Protein AF-0000000082426676 (afdb_homodimer)

pLDDT: mean 90.07, std 13.84, range [46.03, 98.88]

Foldseek 3Di:
DWDFQLNLFDFDFDADAQAAFQVVVVVVCVVVVHFKHFHDDPQFGWWMDGVVLCVVVDVVVPHDRNPHTNNNRTDGRAAAEERGHTLVVVVVVCVVVVHFKHFYDDPRGTGGIHGVVSVVVVCVVVVVVVVVVVVVVVVVD/DWDFQLNLFDFDFDADAQAAFQVVVVVVCVVVVHFKHFHDDPQFGWWMDGVVLCVPVDVVVPHDRNPHTNNNRTDGRAAAEERGHTLVVVVVVCVVVVHFKHFYDDPRGTGGIHGVVSVVVVCVVVVVVVVVVVVVVVVVD

Secondary structure (DSSP, 8-state):
---BHHHH-B-----EETTSBHHHHHHHHHHHT-SEEEEEETTEEEEEEEHHHIIIIIGGGT--TTT-BGGGT-BSSPP-B-TTSBHHHHHHHHHHHT-SEEEEEETTEEEEEEEHHHHHHHHHHHHHHHHHHHHHHHTT-/---BHHHHPBP----EETTSBHHHHHHHHHHHT-SEEEEEETTEEEEEEEHHHIIIIIGGGT--TTT-BGGGT-BSSPP-B-TTSBHHHHHHHHHHHT-SEEEEEETTEEEEEEEHHHHHHHHHHHHHHHHHHHHHHHTT-

Organism: NCBI:txid62609

Solvent-accessible surface area (backbone atoms only — not comparable to full-atom values): 14886 Å² total; per-residue (Å²): 135,88,54,28,37,63,76,54,35,44,81,51,62,75,64,39,63,32,80,43,28,38,27,60,49,24,37,52,20,48,74,70,71,43,66,55,47,39,24,30,58,97,84,29,75,45,21,37,37,42,36,60,42,49,35,53,68,26,41,39,65,70,49,57,42,78,73,39,37,37,59,80,61,35,47,68,76,54,72,64,40,48,44,79,38,44,42,69,56,51,54,47,49,28,63,76,70,72,45,58,67,34,42,23,37,55,97,72,36,64,59,15,35,37,39,54,66,44,50,50,54,48,48,57,57,42,50,55,48,47,53,51,51,49,49,56,49,51,71,70,99,134,89,54,29,36,64,76,53,34,45,80,50,62,75,62,40,64,32,81,43,28,39,25,59,48,24,37,52,20,48,74,70,70,44,66,54,46,40,24,31,57,96,84,28,76,43,22,37,39,42,38,59,42,49,35,52,67,26,43,38,66,71,50,56,43,78,72,37,38,38,60,80,60,35,47,68,77,52,70,65,42,46,46,78,39,44,42,69,56,52,54,49,50,27,63,76,69,71,46,57,68,35,42,23,35,56,96,72,35,65,58,16,34,36,39,54,64,45,51,51,56,48,47,57,58,42,50,55,48,48,52,51,49,49,48,55,48,52,70,72,96

Structure (mmCIF, N/CA/C/O backbone):
data_AF-0000000082426676-model_v1
#
loop_
_entity.id
_entity.type
_entity.pdbx_description
1 polymer 'CBS domain-containing protein'
#
loop_
_atom_site.group_PDB
_atom_site.id
_atom_site.type_symbol
_atom_site.label_atom_id
_atom_site.label_alt_id
_atom_site.label_comp_id
_atom_site.label_asym_id
_atom_site.label_entity_id
_atom_site.label_seq_id
_atom_site.pdbx_PDB_ins_code
_atom_site.Cartn_x
_atom_site.Cartn_y
_atom_site.Cartn_z
_atom_site.occupancy
_atom_site.B_iso_or_equiv
_atom_site.auth_seq_id
_atom_site.auth_comp_id
_atom_site.auth_asym_id
_atom_site.auth_atom_id
_atom_site.pdbx_PDB_model_num
ATOM 1 N N . MET A 1 1 ? 9.789 23.25 13.203 1 55.78 1 MET A N 1
ATOM 2 C CA . MET A 1 1 ? 10.961 22.484 12.773 1 55.78 1 MET A CA 1
ATOM 3 C C . MET A 1 1 ? 10.617 21.578 11.609 1 55.78 1 MET A C 1
ATOM 5 O O . MET A 1 1 ? 9.531 20.984 11.578 1 55.78 1 MET A O 1
ATOM 9 N N . VAL A 1 2 ? 11.438 21.688 10.438 1 72.94 2 VAL A N 1
ATOM 10 C CA . VAL A 1 2 ? 11.227 20.891 9.234 1 72.94 2 VAL A CA 1
ATOM 11 C C . VAL A 1 2 ? 11.75 19.484 9.445 1 72.94 2 VAL A C 1
ATOM 13 O O . VAL A 1 2 ? 12.875 19.297 9.914 1 72.94 2 VAL A O 1
ATOM 16 N N . LEU A 1 3 ? 10.977 18.422 9.383 1 86.31 3 LEU A N 1
ATOM 17 C CA . LEU A 1 3 ? 11.43 17.047 9.414 1 86.31 3 LEU A CA 1
ATOM 18 C C . LEU A 1 3 ? 11.992 16.625 8.055 1 86.31 3 LEU A C 1
ATOM 20 O O . LEU A 1 3 ? 11.57 17.141 7.02 1 86.31 3 LEU A O 1
ATOM 24 N N . TYR A 1 4 ? 13.086 15.805 8.18 1 94.31 4 TYR A N 1
ATOM 25 C CA . TYR A 1 4 ? 13.695 15.289 6.961 1 94.31 4 TYR A CA 1
ATOM 26 C C . TYR A 1 4 ? 13.453 13.789 6.824 1 94.31 4 TYR A C 1
ATOM 28 O O . TYR A 1 4 ? 12.945 13.148 7.746 1 94.31 4 TYR A O 1
ATOM 36 N N . ALA A 1 5 ? 13.781 13.234 5.598 1 96.31 5 ALA A N 1
ATOM 37 C CA . ALA A 1 5 ? 13.602 11.812 5.336 1 96.31 5 ALA A CA 1
ATOM 38 C C . ALA A 1 5 ? 14.266 10.969 6.414 1 96.31 5 ALA A C 1
ATOM 40 O O . ALA A 1 5 ? 13.68 10 6.906 1 96.31 5 ALA A O 1
ATOM 41 N N . LYS A 1 6 ? 15.43 11.391 6.887 1 96.62 6 LYS A N 1
ATOM 42 C CA . LYS A 1 6 ? 16.188 10.617 7.871 1 96.62 6 LYS A CA 1
ATOM 43 C C . LYS A 1 6 ? 15.461 10.57 9.211 1 96.62 6 LYS A C 1
ATOM 45 O O . LYS A 1 6 ? 15.688 9.664 10.016 1 96.62 6 LYS A O 1
ATOM 50 N N . ASP A 1 7 ? 14.625 11.562 9.438 1 93.94 7 ASP A N 1
ATOM 51 C CA . ASP A 1 7 ? 13.922 11.664 10.719 1 93.94 7 ASP A CA 1
ATOM 52 C C . ASP A 1 7 ? 12.719 10.727 10.75 1 93.94 7 ASP A C 1
ATOM 54 O O . ASP A 1 7 ? 12.219 10.391 11.828 1 93.94 7 ASP A O 1
ATOM 58 N N . ILE A 1 8 ? 12.219 10.266 9.562 1 92.62 8 ILE A N 1
ATOM 59 C CA . ILE A 1 8 ? 10.938 9.562 9.539 1 92.62 8 ILE A CA 1
ATOM 60 C C . ILE A 1 8 ? 11.117 8.172 8.922 1 92.62 8 ILE A C 1
ATOM 62 O O . ILE A 1 8 ? 10.242 7.316 9.047 1 92.62 8 ILE A O 1
ATOM 66 N N . MET A 1 9 ? 12.266 7.973 8.273 1 95.81 9 MET A N 1
ATOM 67 C CA . MET A 1 9 ? 12.484 6.699 7.594 1 95.81 9 MET A CA 1
ATOM 68 C C . MET A 1 9 ? 12.648 5.566 8.602 1 95.81 9 MET A C 1
ATOM 70 O O . MET A 1 9 ? 13 5.801 9.758 1 95.81 9 MET A O 1
ATOM 74 N N . LYS A 1 10 ? 12.328 4.371 8.172 1 95.94 10 LYS A N 1
ATOM 75 C CA . LYS A 1 10 ? 12.742 3.166 8.891 1 95.94 10 LYS A CA 1
ATOM 76 C C . LYS A 1 10 ? 14.055 2.621 8.344 1 95.94 10 LYS A C 1
ATOM 78 O O . LYS A 1 10 ? 14.25 2.57 7.125 1 95.94 10 LYS A O 1
ATOM 83 N N . ARG A 1 11 ? 14.883 2.365 9.266 1 95.5 11 ARG A N 1
ATOM 84 C CA . ARG A 1 11 ? 16.141 1.748 8.828 1 95.5 11 ARG A CA 1
ATOM 85 C C . ARG A 1 11 ? 15.883 0.375 8.219 1 95.5 11 ARG A C 1
ATOM 87 O O . ARG A 1 11 ? 15.336 -0.514 8.875 1 95.5 11 ARG A O 1
ATOM 94 N N . TYR A 1 12 ? 16.141 0.185 6.977 1 96.19 12 TYR A N 1
ATOM 95 C CA . TYR A 1 12 ? 16 -1.046 6.207 1 96.19 12 TYR A CA 1
ATOM 96 C C . TYR A 1 12 ? 16.984 -1.073 5.039 1 96.19 12 TYR A C 1
ATOM 98 O O . TYR A 1 12 ? 16.844 -0.306 4.086 1 96.19 12 TYR A O 1
ATOM 106 N N . THR A 1 13 ? 17.953 -1.95 5.109 1 96.94 13 THR A N 1
ATOM 107 C CA . THR A 1 13 ? 19.047 -1.885 4.129 1 96.94 13 THR A CA 1
ATOM 108 C C . THR A 1 13 ? 19.141 -3.191 3.348 1 96.94 13 THR A C 1
ATOM 110 O O . THR A 1 13 ? 20.078 -3.387 2.576 1 96.94 13 THR A O 1
ATOM 113 N N . ARG A 1 14 ? 18.188 -4.07 3.531 1 97.75 14 ARG A N 1
ATOM 114 C CA . ARG A 1 14 ? 18.25 -5.332 2.797 1 97.75 14 ARG A CA 1
ATOM 115 C C . ARG A 1 14 ? 18.078 -5.102 1.299 1 97.75 14 ARG A C 1
ATOM 117 O O . ARG A 1 14 ? 17.219 -4.32 0.879 1 97.75 14 ARG A O 1
ATOM 124 N N . GLN A 1 15 ? 18.875 -5.699 0.538 1 98.44 15 GLN A N 1
ATOM 125 C CA . GLN A 1 15 ? 18.828 -5.719 -0.92 1 98.44 15 GLN A CA 1
ATOM 126 C C . GLN A 1 15 ? 18.922 -7.148 -1.451 1 98.44 15 GLN A C 1
ATOM 128 O O . GLN A 1 15 ? 19.594 -7.992 -0.861 1 98.44 15 GLN A O 1
ATOM 133 N N . VAL A 1 16 ? 18.281 -7.418 -2.457 1 98.62 16 VAL A N 1
ATOM 134 C CA . VAL A 1 16 ? 18.281 -8.789 -2.961 1 98.62 16 VAL A CA 1
ATOM 135 C C . VAL A 1 16 ? 18.734 -8.805 -4.414 1 98.62 16 VAL A C 1
ATOM 137 O O . VAL A 1 16 ? 18.719 -7.773 -5.094 1 98.62 16 VAL A O 1
ATOM 140 N N . ASP A 1 17 ? 19.203 -10 -4.863 1 98.5 17 ASP A N 1
ATOM 141 C CA . ASP A 1 17 ? 19.625 -10.203 -6.246 1 98.5 17 ASP A CA 1
ATOM 142 C C . ASP A 1 17 ? 18.406 -10.359 -7.16 1 98.5 17 ASP A C 1
ATOM 144 O O . ASP A 1 17 ? 17.453 -11.055 -6.816 1 98.5 17 ASP A O 1
ATOM 148 N N . GLY A 1 18 ? 18.422 -9.703 -8.312 1 98.38 18 GLY A N 1
ATOM 149 C CA . GLY A 1 18 ? 17.312 -9.734 -9.25 1 98.38 18 GLY A CA 1
ATOM 150 C C . GLY A 1 18 ? 17.125 -11.086 -9.906 1 98.38 18 GLY A C 1
ATOM 151 O O . GLY A 1 18 ? 16.094 -11.336 -10.539 1 98.38 18 GLY A O 1
ATOM 152 N N . ASN A 1 19 ? 18.078 -12.008 -9.688 1 98.5 19 ASN A N 1
ATOM 153 C CA . ASN A 1 19 ? 18.031 -13.305 -10.352 1 98.5 19 ASN A CA 1
ATOM 154 C C . ASN A 1 19 ? 17.266 -14.328 -9.531 1 98.5 19 ASN A C 1
ATOM 156 O O . ASN A 1 19 ? 17.031 -15.453 -9.992 1 98.5 19 ASN A O 1
ATOM 160 N N . ILE A 1 20 ? 16.859 -13.977 -8.359 1 98.44 20 ILE A N 1
ATOM 161 C CA . ILE A 1 20 ? 16.031 -14.906 -7.609 1 98.44 20 ILE A CA 1
ATOM 162 C C . ILE A 1 20 ? 14.586 -14.844 -8.125 1 98.44 20 ILE A C 1
ATOM 164 O O . ILE A 1 20 ? 14.203 -13.875 -8.781 1 98.44 20 ILE A O 1
ATOM 168 N N . THR A 1 21 ? 13.797 -15.898 -7.844 1 98.81 21 THR A N 1
ATOM 169 C CA . THR A 1 21 ? 12.438 -15.984 -8.352 1 98.81 21 THR A CA 1
ATOM 170 C C . THR A 1 21 ? 11.492 -15.109 -7.535 1 98.81 21 THR A C 1
ATOM 172 O O . THR A 1 21 ? 11.805 -14.742 -6.398 1 98.81 21 THR A O 1
ATOM 175 N N . ALA A 1 22 ? 10.406 -14.766 -8.133 1 98.75 22 ALA A N 1
ATOM 176 C CA . ALA A 1 22 ? 9.359 -14.023 -7.434 1 98.75 22 ALA A CA 1
ATOM 177 C C . ALA A 1 22 ? 8.859 -14.797 -6.215 1 98.75 22 ALA A C 1
ATOM 179 O O . ALA A 1 22 ? 8.5 -14.195 -5.199 1 98.75 22 ALA A O 1
ATOM 180 N N . LEU A 1 23 ? 8.844 -16.125 -6.305 1 98.88 23 LEU A N 1
ATOM 181 C CA . LEU A 1 23 ? 8.477 -16.938 -5.156 1 98.88 23 LEU A CA 1
ATOM 182 C C . LEU A 1 23 ? 9.445 -16.719 -3.996 1 98.88 23 LEU A C 1
ATOM 184 O O . LEU A 1 23 ? 9.016 -16.469 -2.867 1 98.88 23 LEU A O 1
ATOM 188 N N . GLU A 1 24 ? 10.703 -16.781 -4.285 1 98.81 24 GLU A N 1
ATOM 189 C CA . GLU A 1 24 ? 11.711 -16.516 -3.264 1 98.81 24 GLU A CA 1
ATOM 190 C C . GLU A 1 24 ? 11.578 -15.109 -2.703 1 98.81 24 GLU A C 1
ATOM 192 O O . GLU A 1 24 ? 11.703 -14.898 -1.492 1 98.81 24 GLU A O 1
ATOM 197 N N . GLY A 1 25 ? 11.367 -14.164 -3.613 1 98.88 25 GLY A N 1
ATOM 198 C CA . GLY A 1 25 ? 11.156 -12.789 -3.188 1 98.88 25 GLY A CA 1
ATOM 199 C C . GLY A 1 25 ? 9.969 -12.625 -2.258 1 98.88 25 GLY A C 1
ATOM 200 O O . GLY A 1 25 ? 10.055 -11.922 -1.25 1 98.88 25 GLY A O 1
ATOM 201 N N . ALA A 1 26 ? 8.898 -13.258 -2.539 1 98.81 26 ALA A N 1
ATOM 202 C CA . ALA A 1 26 ? 7.695 -13.18 -1.713 1 98.81 26 ALA A CA 1
ATOM 203 C C . ALA A 1 26 ? 7.949 -13.742 -0.317 1 98.81 26 ALA A C 1
ATOM 205 O O . ALA A 1 26 ? 7.426 -13.227 0.672 1 98.81 26 ALA A O 1
ATOM 206 N N . LYS A 1 27 ? 8.742 -14.789 -0.243 1 98.88 27 LYS A N 1
ATOM 207 C CA . LYS A 1 27 ? 9.102 -15.359 1.054 1 98.88 27 LYS A CA 1
ATOM 208 C C . LYS A 1 27 ? 9.883 -14.352 1.899 1 98.88 27 LYS A C 1
ATOM 210 O O . LYS A 1 27 ? 9.672 -14.266 3.111 1 98.88 27 LYS A O 1
ATOM 215 N N . ILE A 1 28 ? 10.766 -13.625 1.25 1 98.75 28 ILE A N 1
ATOM 216 C CA . ILE A 1 28 ? 11.539 -12.602 1.938 1 98.75 28 ILE A CA 1
ATOM 217 C C . ILE A 1 28 ? 10.617 -11.492 2.434 1 98.75 28 ILE A C 1
ATOM 219 O O . ILE A 1 28 ? 10.711 -11.055 3.584 1 98.75 28 ILE A O 1
ATOM 223 N N . MET A 1 29 ? 9.664 -11.008 1.553 1 98.44 29 MET A N 1
ATOM 224 C CA . MET A 1 29 ? 8.703 -9.984 1.944 1 98.44 29 MET A CA 1
ATOM 225 C C . MET A 1 29 ? 7.898 -10.43 3.16 1 98.44 29 MET A C 1
ATOM 227 O O . MET A 1 29 ? 7.742 -9.672 4.117 1 98.44 29 MET A O 1
ATOM 231 N N . ALA A 1 30 ? 7.445 -11.633 3.125 1 98.44 30 ALA A N 1
ATOM 232 C CA . ALA A 1 30 ? 6.625 -12.18 4.207 1 98.44 30 ALA A CA 1
ATOM 233 C C . ALA A 1 30 ? 7.414 -12.266 5.508 1 98.44 30 ALA A C 1
ATOM 235 O O . ALA A 1 30 ? 6.914 -11.891 6.57 1 98.44 30 ALA A O 1
ATOM 236 N N . ALA A 1 31 ? 8.602 -12.75 5.418 1 98.19 31 ALA A N 1
ATOM 237 C CA . ALA A 1 31 ? 9.453 -12.906 6.598 1 98.19 31 ALA A CA 1
ATOM 238 C C . ALA A 1 31 ? 9.766 -11.547 7.227 1 98.19 31 ALA A C 1
ATOM 240 O O . ALA A 1 31 ? 9.758 -11.414 8.453 1 98.19 31 ALA A O 1
ATOM 241 N N . ASP A 1 32 ? 10.047 -10.531 6.379 1 97.12 32 ASP A N 1
ATOM 242 C CA . ASP A 1 32 ? 10.414 -9.203 6.844 1 97.12 32 ASP A CA 1
ATOM 243 C C . ASP A 1 32 ? 9.172 -8.375 7.164 1 97.12 32 ASP A C 1
ATOM 245 O O . ASP A 1 32 ? 9.273 -7.273 7.715 1 97.12 32 ASP A O 1
ATOM 249 N N . HIS A 1 33 ? 8 -8.859 6.734 1 96 33 HIS A N 1
ATOM 250 C CA . HIS A 1 33 ? 6.73 -8.148 6.879 1 96 33 HIS A CA 1
ATOM 251 C C . HIS A 1 33 ? 6.777 -6.793 6.188 1 96 33 HIS A C 1
ATOM 253 O O . HIS A 1 33 ? 6.379 -5.781 6.773 1 96 33 HIS A O 1
ATOM 259 N N . VAL A 1 34 ? 7.309 -6.809 4.98 1 95.62 34 VAL A N 1
ATOM 260 C CA . VAL A 1 34 ? 7.324 -5.621 4.133 1 95.62 34 VAL A CA 1
ATOM 261 C C . VAL A 1 34 ? 6.742 -5.961 2.76 1 95.62 34 VAL A C 1
ATOM 263 O O . VAL A 1 34 ? 6.805 -7.109 2.32 1 95.62 34 VAL A O 1
ATOM 266 N N . GLY A 1 35 ? 6.199 -4.953 2.078 1 96.38 35 GLY A N 1
ATOM 267 C CA . GLY A 1 35 ? 5.562 -5.16 0.787 1 96.38 35 GLY A CA 1
ATOM 268 C C . GLY A 1 35 ? 6.43 -4.727 -0.38 1 96.38 35 GLY A C 1
ATOM 269 O O . GLY A 1 35 ? 5.918 -4.266 -1.402 1 96.38 35 GLY A O 1
ATOM 270 N N . PHE A 1 36 ? 7.719 -4.754 -0.199 1 97.75 36 PHE A N 1
ATOM 271 C CA . PHE A 1 36 ? 8.625 -4.344 -1.268 1 97.75 36 PHE A CA 1
ATOM 272 C C . PHE A 1 36 ? 9.969 -5.055 -1.146 1 97.75 36 PHE A C 1
ATOM 274 O O . PHE A 1 36 ? 10.266 -5.645 -0.106 1 97.75 36 PHE A O 1
ATOM 281 N N . LEU A 1 37 ? 10.727 -5.051 -2.203 1 98.62 37 LEU A N 1
ATOM 282 C CA . LEU A 1 37 ? 12.117 -5.496 -2.252 1 98.62 37 LEU A CA 1
ATOM 283 C C . LEU A 1 37 ? 12.977 -4.496 -3.014 1 98.62 37 LEU A C 1
ATOM 285 O O . LEU A 1 37 ? 12.562 -3.971 -4.047 1 98.62 37 LEU A O 1
ATOM 289 N N . ILE A 1 38 ? 14.156 -4.215 -2.465 1 98.75 38 ILE A N 1
ATOM 290 C CA . ILE A 1 38 ? 15.156 -3.439 -3.191 1 98.75 38 ILE A CA 1
ATOM 291 C C . ILE A 1 38 ? 16.094 -4.383 -3.939 1 98.75 38 ILE A C 1
ATOM 293 O O . ILE A 1 38 ? 16.688 -5.285 -3.34 1 98.75 38 ILE A O 1
ATOM 297 N N . ILE A 1 39 ? 16.156 -4.203 -5.223 1 98.81 39 ILE A N 1
ATOM 298 C CA . ILE A 1 39 ? 16.984 -5.062 -6.066 1 98.81 39 ILE A CA 1
ATOM 299 C C . ILE A 1 39 ? 18.344 -4.422 -6.273 1 98.81 39 ILE A C 1
ATOM 301 O O . ILE A 1 39 ? 18.453 -3.238 -6.598 1 98.81 39 ILE A O 1
ATOM 305 N N . GLN A 1 40 ? 19.344 -5.219 -6.051 1 98.38 40 GLN A N 1
ATOM 306 C CA . GLN A 1 40 ? 20.703 -4.684 -6.164 1 98.38 40 GLN A CA 1
ATOM 307 C C . GLN A 1 40 ? 21.469 -5.352 -7.305 1 98.38 40 GLN A C 1
ATOM 309 O O . GLN A 1 40 ? 21.094 -6.438 -7.758 1 98.38 40 GLN A O 1
ATOM 314 N N . GLN A 1 41 ? 22.312 -4.68 -7.883 1 96.81 41 GLN A N 1
ATOM 315 C CA . GLN A 1 41 ? 23.359 -5.184 -8.773 1 96.81 41 GLN A CA 1
ATOM 316 C C . GLN A 1 41 ? 24.734 -4.676 -8.352 1 96.81 41 GLN A C 1
ATOM 318 O O . GLN A 1 41 ? 24.938 -3.465 -8.242 1 96.81 41 GLN A O 1
ATOM 323 N N . GLU A 1 42 ? 25.641 -5.578 -8.102 1 94.94 42 GLU A N 1
ATOM 324 C CA . GLU A 1 42 ? 27 -5.238 -7.691 1 94.94 42 GLU A CA 1
ATOM 325 C C . GLU A 1 42 ? 27 -4.336 -6.465 1 94.94 42 GLU A C 1
ATOM 327 O O . GLU A 1 42 ? 27.719 -3.332 -6.426 1 94.94 42 GLU A O 1
ATOM 332 N N . GLY A 1 43 ? 26.062 -4.512 -5.582 1 93.56 43 GLY A N 1
ATOM 333 C CA . GLY A 1 43 ? 26.031 -3.826 -4.301 1 93.56 43 GLY A CA 1
ATOM 334 C C . GLY A 1 43 ? 25.266 -2.514 -4.348 1 93.56 43 GLY A C 1
ATOM 335 O O . GLY A 1 43 ? 25.094 -1.852 -3.32 1 93.56 43 GLY A O 1
ATOM 336 N N . LYS A 1 44 ? 24.797 -2.182 -5.5 1 96 44 LYS A N 1
ATOM 337 C CA . LYS A 1 44 ? 24.078 -0.92 -5.656 1 96 44 LYS A CA 1
ATOM 338 C C . LYS A 1 44 ? 22.594 -1.163 -5.918 1 96 44 LYS A C 1
ATOM 340 O O . LYS A 1 44 ? 22.234 -2.062 -6.68 1 96 44 LYS A O 1
ATOM 345 N N . PRO A 1 45 ? 21.812 -0.36 -5.234 1 97.94 45 PRO A N 1
ATOM 346 C CA . PRO A 1 45 ? 20.391 -0.482 -5.539 1 97.94 45 PRO A CA 1
ATOM 347 C C . PRO A 1 45 ? 20.047 -0.036 -6.961 1 97.94 45 PRO A C 1
ATOM 349 O O . PRO A 1 45 ? 20.391 1.085 -7.355 1 97.94 45 PRO A O 1
ATOM 352 N N . ILE A 1 46 ? 19.328 -0.905 -7.703 1 97.56 46 ILE A N 1
ATOM 353 C CA . ILE A 1 46 ? 19.109 -0.562 -9.102 1 97.56 46 ILE A CA 1
ATOM 354 C C . ILE A 1 46 ? 17.609 -0.563 -9.406 1 97.56 46 ILE A C 1
ATOM 356 O O . ILE A 1 46 ? 17.188 -0.079 -10.453 1 97.56 46 ILE A O 1
ATOM 360 N N . GLY A 1 47 ? 16.797 -1.163 -8.57 1 98 47 GLY A N 1
ATOM 361 C CA . GLY A 1 47 ? 15.367 -1.257 -8.82 1 98 47 GLY A CA 1
ATOM 362 C C . GLY A 1 47 ? 14.578 -1.643 -7.586 1 98 47 GLY A C 1
ATOM 363 O O . GLY A 1 47 ? 15.133 -1.782 -6.5 1 98 47 GLY A O 1
ATOM 364 N N . MET A 1 48 ? 13.289 -1.752 -7.746 1 98.38 48 MET A N 1
ATOM 365 C CA . MET A 1 48 ? 12.383 -2.102 -6.656 1 98.38 48 MET A CA 1
ATOM 366 C C . MET A 1 48 ? 11.211 -2.934 -7.168 1 98.38 48 MET A C 1
ATOM 368 O O . MET A 1 48 ? 10.75 -2.738 -8.289 1 98.38 48 MET A O 1
ATOM 372 N N . VAL A 1 49 ? 10.805 -3.895 -6.441 1 98.5 49 VAL A N 1
ATOM 373 C CA . VAL A 1 49 ? 9.602 -4.691 -6.68 1 98.5 49 VAL A CA 1
ATOM 374 C C . VAL A 1 49 ? 8.625 -4.508 -5.523 1 98.5 49 VAL A C 1
ATOM 376 O O . VAL A 1 49 ? 9.023 -4.512 -4.355 1 98.5 49 VAL A O 1
ATOM 379 N N . THR A 1 50 ? 7.363 -4.281 -5.812 1 97.56 50 THR A N 1
ATOM 380 C CA . THR A 1 50 ? 6.348 -4.141 -4.777 1 97.56 50 THR A CA 1
ATOM 381 C C . THR A 1 50 ? 5.289 -5.23 -4.906 1 97.56 50 THR A C 1
ATOM 383 O O . THR A 1 50 ? 5.316 -6.023 -5.848 1 97.56 50 THR A O 1
ATOM 386 N N . GLU A 1 51 ? 4.387 -5.262 -3.93 1 97.31 51 GLU A N 1
ATOM 387 C CA . GLU A 1 51 ? 3.268 -6.195 -3.951 1 97.31 51 GLU A CA 1
ATOM 388 C C . GLU A 1 51 ? 2.432 -6.027 -5.215 1 97.31 51 GLU A C 1
ATOM 390 O O . GLU A 1 51 ? 1.949 -7.012 -5.785 1 97.31 51 GLU A O 1
ATOM 395 N N . TRP A 1 52 ? 2.383 -4.816 -5.656 1 97 52 TRP A N 1
ATOM 396 C CA . TRP A 1 52 ? 1.602 -4.543 -6.859 1 97 52 TRP A CA 1
ATOM 397 C C . TRP A 1 52 ? 2.213 -5.23 -8.07 1 97 52 TRP A C 1
ATOM 399 O O . TRP A 1 52 ? 1.493 -5.77 -8.914 1 97 52 TRP A O 1
ATOM 409 N N . ASP A 1 53 ? 3.471 -5.234 -8.156 1 98.12 53 ASP A N 1
ATOM 410 C CA . ASP A 1 53 ? 4.141 -5.922 -9.258 1 98.12 53 ASP A CA 1
ATOM 411 C C . ASP A 1 53 ? 3.777 -7.406 -9.281 1 98.12 53 ASP A C 1
ATOM 413 O O . ASP A 1 53 ? 3.553 -7.98 -10.344 1 98.12 53 ASP A O 1
ATOM 417 N N . TYR A 1 54 ? 3.709 -7.98 -8.055 1 98.69 54 TYR A N 1
ATOM 418 C CA . TYR A 1 54 ? 3.336 -9.383 -7.953 1 98.69 54 TYR A CA 1
ATOM 419 C C . TYR A 1 54 ? 1.93 -9.617 -8.492 1 98.69 54 TYR A C 1
ATOM 421 O O . TYR A 1 54 ? 1.7 -10.547 -9.266 1 98.69 54 TYR A O 1
ATOM 429 N N . VAL A 1 55 ? 1.051 -8.719 -8.141 1 98.5 55 VAL A N 1
ATOM 430 C CA . VAL A 1 55 ? -0.354 -8.898 -8.492 1 98.5 55 VAL A CA 1
ATOM 431 C C . VAL A 1 55 ? -0.561 -8.586 -9.977 1 98.5 55 VAL A C 1
ATOM 433 O O . VAL A 1 55 ? -1.144 -9.391 -10.711 1 98.5 55 VAL A O 1
ATOM 436 N N . SER A 1 56 ? -0.014 -7.465 -10.438 1 98.31 56 SER A N 1
ATOM 437 C CA . SER A 1 56 ? -0.339 -6.961 -11.766 1 98.31 56 SER A CA 1
ATOM 438 C C . SER A 1 56 ? 0.502 -7.648 -12.836 1 98.31 56 SER A C 1
ATOM 440 O O . SER A 1 56 ? 0.036 -7.859 -13.961 1 98.31 56 SER A O 1
ATOM 442 N N . LYS A 1 57 ? 1.716 -8.094 -12.5 1 98.5 57 LYS A N 1
ATOM 443 C CA . LYS A 1 57 ? 2.627 -8.555 -13.547 1 98.5 57 LYS A CA 1
ATOM 444 C C . LYS A 1 57 ? 2.787 -10.07 -13.508 1 98.5 57 LYS A C 1
ATOM 446 O O . LYS A 1 57 ? 3.287 -10.672 -14.461 1 98.5 57 LYS A O 1
ATOM 451 N N . ILE A 1 58 ? 2.367 -10.695 -12.43 1 98.69 58 ILE A N 1
ATOM 452 C CA . ILE A 1 58 ? 2.562 -12.133 -12.352 1 98.69 58 ILE A CA 1
ATOM 453 C C . ILE A 1 58 ? 1.208 -12.836 -12.258 1 98.69 58 ILE A C 1
ATOM 455 O O . ILE A 1 58 ? 0.76 -13.461 -13.219 1 98.69 58 ILE A O 1
ATOM 459 N N . ILE A 1 59 ? 0.509 -12.578 -11.156 1 98.62 59 ILE A N 1
ATOM 460 C CA . ILE A 1 59 ? -0.69 -13.359 -10.875 1 98.62 59 ILE A CA 1
ATOM 461 C C . ILE A 1 59 ? -1.76 -13.055 -11.93 1 98.62 59 ILE A C 1
ATOM 463 O O . ILE A 1 59 ? -2.342 -13.969 -12.508 1 98.62 59 ILE A O 1
ATOM 467 N N . ALA A 1 60 ? -1.983 -11.766 -12.219 1 98.62 60 ALA A N 1
ATOM 468 C CA . ALA A 1 60 ? -3.025 -11.375 -13.164 1 98.62 60 ALA A CA 1
ATOM 469 C C . ALA A 1 60 ? -2.729 -11.914 -14.562 1 98.62 60 ALA A C 1
ATOM 471 O O . ALA A 1 60 ? -3.637 -12.062 -15.383 1 98.62 60 ALA A O 1
ATOM 472 N N . LYS A 1 61 ? -1.47 -12.219 -14.812 1 98.31 61 LYS A N 1
ATOM 473 C CA . LYS A 1 61 ? -1.061 -12.688 -16.141 1 98.31 61 LYS A CA 1
ATOM 474 C C . LYS A 1 61 ? -0.959 -14.211 -16.156 1 98.31 61 LYS A C 1
ATOM 476 O O . LYS A 1 61 ? -0.597 -14.797 -17.188 1 98.31 61 LYS A O 1
ATOM 481 N N . GLY A 1 62 ? -1.239 -14.828 -15.078 1 97.81 62 GLY A N 1
ATOM 482 C CA . GLY A 1 62 ? -1.24 -16.281 -15 1 97.81 62 GLY A CA 1
ATOM 483 C C . GLY A 1 62 ? 0.153 -16.891 -15.031 1 97.81 62 GLY A C 1
ATOM 484 O O . GLY A 1 62 ? 0.334 -18.031 -15.453 1 97.81 62 GLY A O 1
ATOM 485 N N . LEU A 1 63 ? 1.119 -16.125 -14.625 1 98.25 63 LEU A N 1
ATOM 486 C CA . LEU A 1 63 ? 2.496 -16.594 -14.656 1 98.25 63 LEU A CA 1
ATOM 487 C C . LEU A 1 63 ? 2.85 -17.328 -13.367 1 98.25 63 LEU A C 1
ATOM 489 O O . LEU A 1 63 ? 2.227 -17.094 -12.328 1 98.25 63 LEU A O 1
ATOM 493 N N . ASP A 1 64 ? 3.826 -18.203 -13.477 1 98 64 ASP A N 1
ATOM 494 C CA . ASP A 1 64 ? 4.316 -18.953 -12.328 1 98 64 ASP A CA 1
ATOM 495 C C . ASP A 1 64 ? 5.379 -18.172 -11.562 1 98 64 ASP A C 1
ATOM 497 O O . ASP A 1 64 ? 6.5 -18 -12.047 1 98 64 ASP A O 1
ATOM 501 N N . PRO A 1 65 ? 5.098 -17.828 -10.289 1 98.25 65 PRO A N 1
ATOM 502 C CA . PRO A 1 65 ? 6.066 -17.047 -9.523 1 98.25 65 PRO A CA 1
ATOM 503 C C . PRO A 1 65 ? 7.379 -17.781 -9.289 1 98.25 65 PRO A C 1
ATOM 505 O O . PRO A 1 65 ? 8.398 -17.172 -8.984 1 98.25 65 PRO A O 1
ATOM 508 N N . GLY A 1 66 ? 7.316 -19.062 -9.297 1 98.25 66 GLY A N 1
ATOM 509 C CA . GLY A 1 66 ? 8.523 -19.859 -9.133 1 98.25 66 GLY A CA 1
ATOM 510 C C . GLY A 1 66 ? 9.445 -19.812 -10.328 1 98.25 66 GLY A C 1
ATOM 511 O O . GLY A 1 66 ? 10.586 -20.266 -10.266 1 98.25 66 GLY A O 1
ATOM 512 N N . LYS A 1 67 ? 8.945 -19.203 -11.438 1 98.38 67 LYS A N 1
ATOM 513 C CA . LYS A 1 67 ? 9.719 -19.172 -12.672 1 98.38 67 LYS A CA 1
ATOM 514 C C . LYS A 1 67 ? 10.039 -17.734 -13.078 1 98.38 67 LYS A C 1
ATOM 516 O O . LYS A 1 67 ? 10.898 -17.5 -13.922 1 98.38 67 LYS A O 1
ATOM 521 N N . VAL A 1 68 ? 9.359 -16.766 -12.609 1 98.56 68 VAL A N 1
ATOM 522 C CA . VAL A 1 68 ? 9.578 -15.359 -12.914 1 98.56 68 VAL A CA 1
ATOM 523 C C . VAL A 1 68 ? 10.703 -14.812 -12.039 1 98.56 68 VAL A C 1
ATOM 525 O O . VAL A 1 68 ? 10.703 -15.008 -10.828 1 98.56 68 VAL A O 1
ATOM 528 N N . LEU A 1 69 ? 11.633 -14.156 -12.68 1 98.81 69 LEU A N 1
ATOM 529 C CA . LEU A 1 69 ? 12.719 -13.539 -11.922 1 98.81 69 LEU A CA 1
ATOM 530 C C . LEU A 1 69 ? 12.352 -12.109 -11.523 1 98.81 69 LEU A C 1
ATOM 532 O O . LEU A 1 69 ? 11.648 -11.414 -12.258 1 98.81 69 LEU A O 1
ATOM 536 N N . LEU A 1 70 ? 12.867 -11.664 -10.359 1 98.81 70 LEU A N 1
ATOM 537 C CA . LEU A 1 70 ? 12.555 -10.336 -9.852 1 98.81 70 LEU A CA 1
ATOM 538 C C . LEU A 1 70 ? 13.008 -9.258 -10.828 1 98.81 70 LEU A C 1
ATOM 540 O O . LEU A 1 70 ? 12.336 -8.234 -11 1 98.81 70 LEU A O 1
ATOM 544 N N . LYS A 1 71 ? 14.133 -9.445 -11.477 1 98.38 71 LYS A N 1
ATOM 545 C CA . LYS A 1 71 ? 14.656 -8.453 -12.406 1 98.38 71 LYS A CA 1
ATOM 546 C C . LYS A 1 71 ? 13.695 -8.227 -13.57 1 98.38 71 LYS A C 1
ATOM 548 O O . LYS A 1 71 ? 13.734 -7.176 -14.219 1 98.38 71 LYS A O 1
ATOM 553 N N . ASP A 1 72 ? 12.812 -9.172 -13.867 1 98.12 72 ASP A N 1
ATOM 554 C CA . ASP A 1 72 ? 11.891 -9.086 -14.992 1 98.12 72 ASP A CA 1
ATOM 555 C C . ASP A 1 72 ? 10.672 -8.242 -14.641 1 98.12 72 ASP A C 1
ATOM 557 O O . ASP A 1 72 ? 9.914 -7.832 -15.523 1 98.12 72 ASP A O 1
ATOM 561 N N . ILE A 1 73 ? 10.469 -7.98 -13.352 1 98.31 73 ILE A N 1
ATOM 562 C CA . ILE A 1 73 ? 9.242 -7.285 -12.977 1 98.31 73 ILE A CA 1
ATOM 563 C C . ILE A 1 73 ? 9.586 -6.008 -12.211 1 98.31 73 ILE A C 1
ATOM 565 O O . ILE A 1 73 ? 8.703 -5.199 -11.906 1 98.31 73 ILE A O 1
ATOM 569 N N . MET A 1 74 ? 10.836 -5.805 -11.852 1 98 74 MET A N 1
ATOM 570 C CA . MET A 1 74 ? 11.211 -4.652 -11.031 1 98 74 MET A CA 1
ATOM 571 C C . MET A 1 74 ? 11.086 -3.359 -11.828 1 98 74 MET A C 1
ATOM 573 O O . MET A 1 74 ? 11.234 -3.357 -13.055 1 98 74 MET A O 1
ATOM 577 N N . SER A 1 75 ? 10.672 -2.312 -11.148 1 97.12 75 SER A N 1
ATOM 578 C CA . SER A 1 75 ? 10.836 -0.984 -11.727 1 97.12 75 SER A CA 1
ATOM 579 C C . SER A 1 75 ? 12.297 -0.54 -11.688 1 97.12 75 SER A C 1
ATOM 581 O O . SER A 1 75 ? 12.969 -0.699 -10.664 1 97.12 75 SER A O 1
ATOM 583 N N . SER A 1 76 ? 12.781 -0.017 -12.727 1 96.75 76 SER A N 1
ATOM 584 C CA . SER A 1 76 ? 14.148 0.458 -12.883 1 96.75 76 SER A CA 1
ATOM 585 C C . SER A 1 76 ? 14.227 1.607 -13.875 1 96.75 76 SER A C 1
ATOM 587 O O . SER A 1 76 ? 13.516 1.613 -14.883 1 96.75 76 SER A O 1
ATOM 589 N N . PRO A 1 77 ? 15.094 2.754 -13.617 1 96.5 77 PRO A 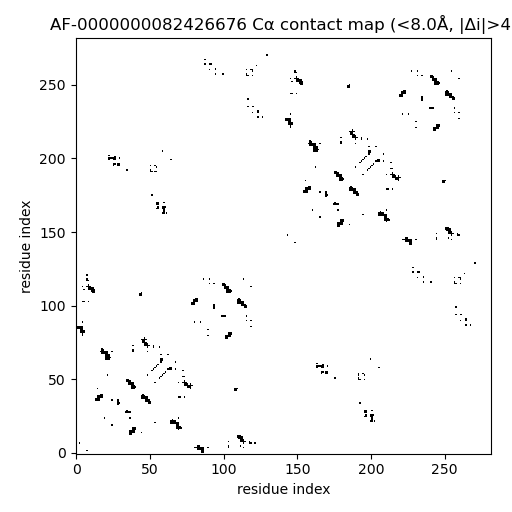N 1
ATOM 590 C CA . PRO A 1 77 ? 15.961 2.932 -12.453 1 96.5 77 PRO A CA 1
ATOM 591 C C . PRO A 1 77 ? 15.18 3.176 -11.164 1 96.5 77 PRO A C 1
ATOM 593 O O . PRO A 1 77 ? 13.992 3.523 -11.219 1 96.5 77 PRO A O 1
ATOM 596 N N . ILE A 1 78 ? 15.773 2.898 -10.023 1 96.56 78 ILE A N 1
ATOM 597 C CA . ILE A 1 78 ? 15.141 3.047 -8.719 1 96.56 78 ILE A CA 1
ATOM 598 C C . ILE A 1 78 ? 14.859 4.523 -8.445 1 96.56 78 ILE A C 1
ATOM 600 O O . ILE A 1 78 ? 15.688 5.383 -8.742 1 96.56 78 ILE A O 1
ATOM 604 N N . THR A 1 79 ? 13.68 4.863 -8.047 1 96.56 79 THR A N 1
ATOM 605 C CA . THR A 1 79 ? 13.359 6.184 -7.508 1 96.56 79 THR A CA 1
ATOM 606 C C . THR A 1 79 ? 13.734 6.273 -6.031 1 96.56 79 THR A C 1
ATOM 608 O O . THR A 1 79 ? 13.344 5.418 -5.234 1 96.56 79 THR A O 1
ATOM 611 N N . TYR A 1 80 ? 14.516 7.211 -5.664 1 97.56 80 TYR A N 1
ATOM 612 C CA . TYR A 1 80 ? 14.977 7.32 -4.285 1 97.56 80 TYR A CA 1
ATOM 613 C C . TYR A 1 80 ? 15.117 8.781 -3.869 1 97.56 80 TYR A C 1
ATOM 615 O O . TYR A 1 80 ? 14.945 9.688 -4.691 1 97.56 80 TYR A O 1
ATOM 623 N N . ILE A 1 81 ? 15.359 9.016 -2.596 1 98 81 ILE A N 1
ATOM 624 C CA . ILE A 1 81 ? 15.562 10.359 -2.072 1 98 81 ILE A CA 1
ATOM 625 C C . ILE A 1 81 ? 16.812 10.391 -1.183 1 98 81 ILE A C 1
ATOM 627 O O . ILE A 1 81 ? 17.312 9.336 -0.771 1 98 81 ILE A O 1
ATOM 631 N N . ASP A 1 82 ? 17.234 11.633 -0.956 1 98.25 82 ASP A N 1
ATOM 632 C CA . ASP A 1 82 ? 18.344 11.875 -0.029 1 98.25 82 ASP A CA 1
ATOM 633 C C . ASP A 1 82 ? 17.844 11.922 1.414 1 98.25 82 ASP A C 1
ATOM 635 O O . ASP A 1 82 ? 16.719 12.344 1.673 1 98.25 82 ASP A O 1
ATOM 639 N N . PRO A 1 83 ? 18.766 11.469 2.406 1 97.88 83 P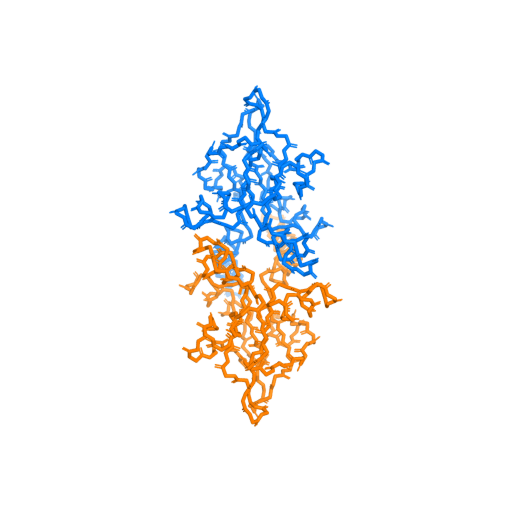RO A N 1
ATOM 640 C CA . PRO A 1 83 ? 18.344 11.547 3.807 1 97.88 83 PRO A CA 1
ATOM 641 C C . PRO A 1 83 ? 17.938 12.953 4.23 1 97.88 83 PRO A C 1
ATOM 643 O O . PRO A 1 83 ? 17.156 13.125 5.164 1 97.88 83 PRO A O 1
ATOM 646 N N . ASN A 1 84 ? 18.406 13.984 3.484 1 97.5 84 ASN A N 1
ATOM 647 C CA . ASN A 1 84 ? 18.141 15.367 3.873 1 97.5 84 ASN A CA 1
ATOM 648 C C . ASN A 1 84 ? 17 15.969 3.074 1 97.5 84 ASN A C 1
ATOM 650 O O . ASN A 1 84 ? 16.797 17.188 3.094 1 97.5 84 ASN A O 1
ATOM 654 N N . THR A 1 85 ? 16.25 15.18 2.363 1 96.12 85 THR A N 1
ATOM 655 C CA . THR A 1 85 ? 15.07 15.664 1.668 1 96.12 85 THR A CA 1
ATOM 656 C C . THR A 1 85 ? 13.977 16.047 2.662 1 96.12 85 THR A C 1
ATOM 658 O O . THR A 1 85 ? 13.609 15.25 3.523 1 96.12 85 THR A O 1
ATOM 661 N N . PRO A 1 86 ? 13.445 17.281 2.617 1 91.38 86 PRO A N 1
ATOM 662 C CA . PRO A 1 86 ? 12.352 17.672 3.508 1 91.38 86 PRO A CA 1
ATOM 663 C C . PRO A 1 86 ? 11.109 16.812 3.35 1 91.38 86 PRO A C 1
ATOM 665 O O . PRO A 1 86 ? 10.766 16.422 2.232 1 91.38 86 PRO A O 1
ATOM 668 N N . THR A 1 87 ? 10.414 16.5 4.457 1 88.94 87 THR A N 1
ATOM 669 C CA . THR A 1 87 ? 9.289 15.57 4.496 1 88.94 87 THR A CA 1
ATOM 670 C C . THR A 1 87 ? 8.164 16.047 3.58 1 88.94 87 THR A C 1
ATOM 672 O O . THR A 1 87 ? 7.48 15.234 2.961 1 88.94 87 THR A O 1
ATOM 675 N N . ASP A 1 88 ? 7.984 17.344 3.492 1 83.88 88 ASP A N 1
ATOM 676 C CA . ASP A 1 88 ? 6.949 17.859 2.602 1 83.88 88 ASP A CA 1
ATOM 677 C C . ASP A 1 88 ? 7.258 17.531 1.146 1 83.88 88 ASP A C 1
ATOM 679 O O . ASP A 1 88 ? 6.348 17.25 0.363 1 83.88 88 ASP A O 1
ATOM 683 N N . GLN A 1 89 ? 8.539 17.562 0.775 1 89.12 89 GLN A N 1
ATOM 684 C CA . GLN A 1 89 ? 8.953 17.172 -0.573 1 89.12 89 GLN A CA 1
ATOM 685 C C . GLN A 1 89 ? 8.789 15.68 -0.795 1 89.12 89 GLN A C 1
ATOM 687 O O . GLN A 1 89 ? 8.453 15.242 -1.897 1 89.12 89 GLN A O 1
ATOM 692 N N . VAL A 1 90 ? 9.047 14.914 0.288 1 91.5 90 VAL A N 1
ATOM 693 C CA . VAL A 1 90 ? 8.844 13.477 0.222 1 91.5 90 VAL A CA 1
ATOM 694 C C . VAL A 1 90 ? 7.379 13.172 -0.097 1 91.5 90 VAL A C 1
ATOM 696 O O . VAL A 1 90 ? 7.086 12.406 -1.021 1 91.5 90 VAL A O 1
ATOM 699 N N . ALA A 1 91 ? 6.469 13.812 0.607 1 86.94 91 ALA A N 1
ATOM 700 C CA . ALA A 1 91 ? 5.035 13.617 0.407 1 86.94 91 ALA A CA 1
ATOM 701 C C . ALA A 1 91 ? 4.617 14.031 -1.001 1 86.94 91 ALA A C 1
ATOM 703 O O . ALA A 1 91 ? 3.834 13.336 -1.652 1 86.94 91 ALA A O 1
ATOM 704 N N . THR A 1 92 ? 5.219 15.156 -1.487 1 87.06 92 THR A N 1
ATOM 705 C CA . THR A 1 92 ? 4.914 15.664 -2.818 1 87.06 92 THR A CA 1
ATOM 706 C C . THR A 1 92 ? 5.363 14.68 -3.893 1 87.06 92 THR A C 1
ATOM 708 O O . THR A 1 92 ? 4.617 14.391 -4.832 1 87.06 92 THR A O 1
ATOM 711 N N . LEU A 1 93 ? 6.5 14.18 -3.689 1 90.5 93 LEU A N 1
ATOM 712 C CA . LEU A 1 93 ? 7.055 13.227 -4.645 1 90.5 93 LEU A CA 1
ATOM 713 C C . LEU A 1 93 ? 6.199 11.969 -4.711 1 90.5 93 LEU A C 1
ATOM 715 O O . LEU A 1 93 ? 5.898 11.477 -5.801 1 90.5 93 LEU A O 1
ATOM 719 N N . MET A 1 94 ? 5.773 11.438 -3.555 1 89.88 94 MET A N 1
ATOM 720 C CA . MET A 1 94 ? 4.926 10.25 -3.512 1 89.88 94 MET A CA 1
ATOM 721 C C . MET A 1 94 ? 3.596 10.5 -4.211 1 89.88 94 MET A C 1
ATOM 723 O O . MET A 1 94 ? 3.129 9.664 -4.988 1 89.88 94 MET A O 1
ATOM 727 N N . ALA A 1 95 ? 3.068 11.609 -3.98 1 84 95 ALA A N 1
ATOM 728 C CA . ALA A 1 95 ? 1.785 11.961 -4.582 1 84 95 ALA A CA 1
ATOM 729 C C . ALA A 1 95 ? 1.912 12.109 -6.094 1 84 95 ALA A C 1
ATOM 731 O O . ALA A 1 95 ? 1.085 11.594 -6.848 1 84 95 ALA A O 1
ATOM 732 N N . GLN A 1 96 ? 2.959 12.805 -6.562 1 85.44 96 GLN A N 1
ATOM 733 C CA . GLN A 1 96 ? 3.166 13.094 -7.977 1 85.44 96 GLN A CA 1
ATOM 734 C C . GLN A 1 96 ? 3.439 11.82 -8.766 1 85.44 96 GLN A C 1
ATOM 736 O O . GLN A 1 96 ? 2.938 11.648 -9.883 1 85.44 96 GLN A O 1
ATOM 741 N N . LYS A 1 97 ? 4.16 10.938 -8.148 1 89 97 LYS A N 1
ATOM 742 C CA . LYS A 1 97 ? 4.586 9.742 -8.867 1 89 97 LYS A CA 1
ATOM 743 C C . LYS A 1 97 ? 3.627 8.578 -8.609 1 89 97 LYS A C 1
ATOM 745 O O . LYS A 1 97 ? 3.713 7.539 -9.273 1 89 97 LYS A O 1
ATOM 750 N N . GLY A 1 98 ? 2.762 8.703 -7.629 1 84.75 98 GLY A N 1
ATOM 751 C CA . GLY A 1 98 ? 1.823 7.648 -7.297 1 84.75 98 GLY A CA 1
ATOM 752 C C . GLY A 1 98 ? 2.477 6.465 -6.605 1 84.75 98 GLY A C 1
ATOM 753 O O . GLY A 1 98 ? 2.129 5.312 -6.875 1 84.75 98 GLY A O 1
ATOM 754 N N . ILE A 1 99 ? 3.59 6.789 -5.898 1 89.81 99 ILE A N 1
ATOM 755 C CA . ILE A 1 99 ? 4.297 5.715 -5.207 1 89.81 99 ILE A CA 1
ATOM 756 C C . ILE A 1 99 ? 4.145 5.887 -3.699 1 89.81 99 ILE A C 1
ATOM 758 O O . ILE A 1 99 ? 3.842 6.98 -3.219 1 89.81 99 ILE A O 1
ATOM 762 N N . ARG A 1 100 ? 4.332 4.75 -2.955 1 90.19 100 ARG A N 1
ATOM 763 C CA . ARG A 1 100 ? 4.059 4.789 -1.521 1 90.19 100 ARG A CA 1
ATOM 764 C C . ARG A 1 100 ? 5.293 4.379 -0.72 1 90.19 100 ARG A C 1
ATOM 766 O O . ARG A 1 100 ? 5.223 4.234 0.502 1 90.19 100 ARG A O 1
ATOM 773 N N . ARG A 1 101 ? 6.352 4.117 -1.405 1 94.38 101 ARG A N 1
ATOM 774 C CA . ARG A 1 101 ? 7.617 3.725 -0.795 1 94.38 101 ARG A CA 1
ATOM 775 C C . ARG A 1 101 ? 8.797 4.402 -1.489 1 94.38 101 ARG A C 1
ATOM 777 O O . ARG A 1 101 ? 8.875 4.41 -2.719 1 94.38 101 ARG A O 1
ATOM 784 N N . LEU A 1 102 ? 9.609 5.008 -0.694 1 97.19 102 LEU A N 1
ATOM 785 C CA . LEU A 1 102 ? 10.773 5.699 -1.245 1 97.19 102 LEU A CA 1
ATOM 786 C C . LEU A 1 102 ? 12.047 5.289 -0.515 1 97.19 102 LEU A C 1
ATOM 788 O O . LEU A 1 102 ? 12.25 5.656 0.645 1 97.19 102 LEU A O 1
ATOM 792 N N . PRO A 1 103 ? 12.906 4.512 -1.147 1 98.31 103 PRO A N 1
ATOM 793 C CA . PRO A 1 103 ? 14.227 4.242 -0.563 1 98.31 103 PRO A CA 1
ATOM 794 C C . PRO A 1 103 ? 15.023 5.516 -0.301 1 98.31 103 PRO A C 1
ATOM 796 O O . PRO A 1 103 ? 14.953 6.469 -1.083 1 98.31 103 PRO A O 1
ATOM 799 N N . VAL A 1 104 ? 15.688 5.531 0.751 1 98.56 104 VAL A N 1
ATOM 800 C CA . VAL A 1 104 ? 16.609 6.609 1.097 1 98.56 104 VAL A CA 1
ATOM 801 C C . VAL A 1 104 ? 18.047 6.156 0.844 1 98.56 104 VAL A C 1
ATOM 803 O O . VAL A 1 104 ? 18.516 5.184 1.443 1 98.56 104 VAL A O 1
ATOM 806 N N . ILE A 1 105 ? 18.719 6.836 -0.028 1 98.25 105 ILE A N 1
ATOM 807 C CA . ILE A 1 105 ? 20.078 6.477 -0.42 1 98.25 105 ILE A CA 1
ATOM 808 C C . ILE A 1 105 ? 21.031 7.617 -0.071 1 98.25 105 ILE A C 1
ATOM 810 O O . ILE A 1 105 ? 20.781 8.773 -0.42 1 98.25 105 ILE A O 1
ATOM 814 N N . ASP A 1 106 ? 21.969 7.316 0.741 1 97.5 106 ASP A N 1
ATOM 815 C CA . ASP A 1 106 ? 23.031 8.242 1.121 1 97.5 106 ASP A CA 1
ATOM 816 C C . ASP A 1 106 ? 24.359 7.863 0.461 1 97.5 106 ASP A C 1
ATOM 818 O O . ASP A 1 106 ? 24.953 6.836 0.794 1 97.5 106 ASP A O 1
ATOM 822 N N . LYS A 1 107 ? 24.891 8.695 -0.439 1 96.19 107 LYS A N 1
ATOM 823 C CA . LYS A 1 107 ? 26.156 8.469 -1.124 1 96.19 107 LYS A CA 1
ATOM 824 C C . LYS A 1 107 ? 26.188 7.082 -1.771 1 96.19 107 LYS A C 1
ATOM 826 O O . LYS A 1 107 ? 27.156 6.332 -1.592 1 96.19 107 LYS A O 1
ATOM 831 N N . GLY A 1 108 ? 25.047 6.672 -2.35 1 95.12 108 GLY A N 1
ATOM 832 C CA . GLY A 1 108 ? 24.969 5.449 -3.133 1 95.12 108 GLY A CA 1
ATOM 833 C C . GLY A 1 108 ? 24.578 4.238 -2.307 1 95.12 108 GLY A C 1
ATOM 834 O O . GLY A 1 108 ? 24.391 3.146 -2.848 1 95.12 108 GLY A O 1
ATOM 835 N N . GLU A 1 109 ? 24.391 4.465 -1.029 1 96.56 109 GLU A N 1
ATOM 836 C CA . GLU A 1 109 ? 24.062 3.352 -0.142 1 96.56 109 GLU A CA 1
ATOM 837 C C . GLU A 1 109 ? 22.641 3.461 0.395 1 96.56 109 GLU A C 1
ATOM 839 O O . GLU A 1 109 ? 22.203 4.539 0.799 1 96.56 109 GLU A O 1
ATOM 844 N N . LEU A 1 110 ? 21.984 2.336 0.356 1 98.06 110 LEU A N 1
ATOM 845 C CA . LEU A 1 110 ? 20.656 2.281 0.944 1 98.06 110 LEU A CA 1
ATOM 846 C C . LEU A 1 110 ? 20.719 2.426 2.461 1 98.06 110 LEU A C 1
ATOM 848 O O . LEU A 1 110 ? 21.391 1.643 3.133 1 98.06 110 LEU A O 1
ATOM 852 N N . VAL A 1 111 ? 20 3.438 3.012 1 98 111 VAL A N 1
ATOM 853 C CA . VAL A 1 111 ? 20.125 3.65 4.453 1 98 111 VAL A CA 1
ATOM 854 C C . VAL A 1 111 ? 18.75 3.5 5.105 1 98 111 VAL A C 1
ATOM 856 O O . VAL A 1 111 ? 18.641 3.404 6.332 1 98 111 VAL A O 1
ATOM 859 N N . GLY A 1 112 ? 17.688 3.453 4.332 1 98.25 112 GLY A N 1
ATOM 860 C CA . GLY A 1 112 ? 16.344 3.299 4.871 1 98.25 112 GLY A CA 1
ATOM 861 C C . GLY A 1 112 ? 15.266 3.426 3.816 1 98.25 112 GLY A C 1
ATOM 862 O O . GLY A 1 112 ? 15.555 3.477 2.619 1 98.25 112 GLY A O 1
ATOM 863 N N . VAL A 1 113 ? 14.055 3.354 4.223 1 98.06 113 VAL A N 1
ATOM 864 C CA . VAL A 1 113 ? 12.891 3.51 3.359 1 98.06 113 VAL A CA 1
ATOM 865 C C . VAL A 1 113 ? 11.844 4.375 4.059 1 98.06 113 VAL A C 1
ATOM 867 O O . VAL A 1 113 ? 11.594 4.207 5.254 1 98.06 113 VAL A O 1
ATOM 870 N N . VAL A 1 114 ? 11.297 5.344 3.35 1 96.5 114 VAL A N 1
ATOM 871 C CA . VAL A 1 114 ? 10.141 6.094 3.818 1 96.5 114 VAL A CA 1
ATOM 872 C C . VAL A 1 114 ? 8.875 5.559 3.154 1 96.5 114 VAL A C 1
ATOM 874 O O . VAL A 1 114 ? 8.82 5.414 1.93 1 96.5 114 VAL A O 1
ATOM 877 N N . THR A 1 115 ? 7.926 5.207 3.969 1 93.56 115 THR A N 1
ATOM 878 C CA . THR A 1 115 ? 6.645 4.762 3.436 1 93.56 115 THR A CA 1
ATOM 879 C C . THR A 1 115 ? 5.559 5.801 3.699 1 93.56 115 THR A C 1
ATOM 881 O O . THR A 1 115 ? 5.754 6.723 4.496 1 93.56 115 THR A O 1
ATOM 884 N N . SER A 1 116 ? 4.473 5.684 2.979 1 88.44 116 SER A N 1
ATOM 885 C CA . SER A 1 116 ? 3.346 6.578 3.219 1 88.44 116 SER A CA 1
ATOM 886 C C . SER A 1 116 ? 2.836 6.449 4.652 1 88.44 116 SER A C 1
ATOM 888 O O . SER A 1 116 ? 2.318 7.414 5.219 1 88.44 116 SER A O 1
ATOM 890 N N . ARG A 1 117 ? 3.037 5.293 5.219 1 85.94 117 ARG A N 1
ATOM 891 C CA . ARG A 1 117 ? 2.67 5.102 6.617 1 85.94 117 ARG A CA 1
ATOM 892 C C . ARG A 1 117 ? 3.494 6.004 7.527 1 85.94 117 ARG A C 1
ATOM 894 O O . ARG A 1 117 ? 2.98 6.539 8.516 1 85.94 117 ARG A O 1
ATOM 901 N N . ASP A 1 118 ? 4.691 6.078 7.207 1 88.44 118 ASP A N 1
ATOM 902 C CA . ASP A 1 118 ? 5.57 6.938 7.996 1 88.44 118 ASP A CA 1
ATOM 903 C C . ASP A 1 118 ? 5.105 8.391 7.953 1 88.44 118 ASP A C 1
ATOM 905 O O . ASP A 1 118 ? 5.164 9.102 8.961 1 88.44 118 ASP A O 1
ATOM 909 N N . ILE A 1 119 ? 4.645 8.773 6.785 1 84.81 119 ILE A N 1
ATOM 910 C CA . ILE A 1 119 ? 4.164 10.133 6.609 1 84.81 119 ILE A CA 1
ATOM 911 C C . ILE A 1 119 ? 2.863 10.328 7.391 1 84.81 119 ILE A C 1
ATOM 913 O O . ILE A 1 119 ? 2.656 11.367 8.016 1 84.81 119 ILE A O 1
ATOM 917 N N . LEU A 1 120 ? 2.025 9.352 7.344 1 82.81 120 LEU A N 1
ATOM 918 C CA . LEU A 1 120 ? 0.748 9.414 8.047 1 82.81 120 LEU A CA 1
ATOM 919 C C . LEU A 1 120 ? 0.958 9.578 9.547 1 82.81 120 LEU A C 1
ATOM 921 O O . LEU A 1 120 ? 0.207 10.297 10.211 1 82.81 120 LEU A O 1
ATOM 925 N N . ARG A 1 121 ? 1.903 8.961 10.031 1 81.88 121 ARG A N 1
ATOM 926 C CA . ARG A 1 121 ? 2.217 9.055 11.453 1 81.88 121 ARG A CA 1
ATOM 927 C C . ARG A 1 121 ? 2.6 10.484 11.828 1 81.88 121 ARG A C 1
ATOM 929 O O . ARG A 1 121 ? 2.203 10.977 12.891 1 81.88 121 ARG A O 1
ATOM 936 N N . ILE A 1 122 ? 3.297 11.094 10.953 1 76.69 122 ILE A N 1
ATOM 937 C CA . ILE A 1 122 ? 3.721 12.469 11.203 1 76.69 122 ILE A CA 1
ATOM 938 C C . ILE A 1 122 ? 2.514 13.398 11.125 1 76.69 122 ILE A C 1
ATOM 940 O O . ILE A 1 122 ? 2.41 14.359 11.898 1 76.69 122 ILE A O 1
ATOM 944 N N . PHE A 1 123 ? 1.704 13.156 10.109 1 73.25 123 PHE A N 1
ATOM 945 C CA . PHE A 1 123 ? 0.494 13.961 9.969 1 73.25 123 PHE A CA 1
ATOM 946 C C . PHE A 1 123 ? -0.317 13.953 11.258 1 73.25 123 PHE A C 1
ATOM 948 O O . PHE A 1 123 ? -0.798 15 11.703 1 73.25 123 PHE A O 1
ATOM 955 N N . ARG A 1 124 ? -0.536 12.844 11.844 1 71.06 124 ARG A N 1
ATOM 956 C CA . ARG A 1 124 ? -1.292 12.711 13.086 1 71.06 124 ARG A CA 1
ATOM 957 C C . ARG A 1 124 ? -0.684 13.57 14.188 1 71.06 124 ARG A C 1
ATOM 959 O O . ARG A 1 124 ? -1.4 14.281 14.891 1 71.06 124 ARG A O 1
ATOM 966 N N . GLU A 1 125 ? 0.527 13.523 14.273 1 69.06 125 GLU A N 1
ATOM 967 C CA . GLU A 1 125 ? 1.224 14.242 15.336 1 69.06 125 GLU A CA 1
ATOM 968 C C . GLU A 1 125 ? 1.165 15.75 15.109 1 69.06 125 GLU A C 1
ATOM 970 O O . GLU A 1 125 ? 0.954 16.516 16.062 1 69.06 125 GLU A O 1
ATOM 975 N N . TYR A 1 126 ? 1.211 16.094 13.852 1 63.16 126 TYR A N 1
ATOM 976 C CA . TYR A 1 126 ? 1.297 17.516 13.539 1 63.16 126 TYR A CA 1
ATOM 977 C C . TYR A 1 126 ? -0.089 18.156 13.492 1 63.16 126 TYR A C 1
ATOM 979 O O . TYR A 1 126 ? -0.26 19.312 13.875 1 63.16 126 TYR A O 1
ATOM 987 N N . VAL A 1 127 ? -0.956 17.438 12.969 1 62.53 127 VAL A N 1
ATOM 988 C CA . VAL A 1 127 ? -2.307 17.984 12.977 1 62.53 127 VAL A CA 1
ATOM 989 C C . VAL A 1 127 ? -2.746 18.266 14.406 1 62.53 127 VAL A C 1
ATOM 991 O O . VAL A 1 127 ? -3.354 19.297 14.695 1 62.53 127 VAL A O 1
ATOM 994 N N . ASP A 1 128 ? -2.471 17.328 15.227 1 61.84 128 ASP A N 1
ATOM 995 C CA . ASP A 1 128 ? -2.803 17.547 16.641 1 61.84 128 ASP A CA 1
ATOM 996 C C . ASP A 1 128 ? -2.107 18.797 17.172 1 61.84 128 ASP A C 1
ATOM 998 O O . ASP A 1 128 ? -2.705 19.578 17.922 1 61.84 128 ASP A O 1
ATOM 1002 N N . LYS A 1 129 ? -0.97 18.984 16.719 1 62.19 129 LYS A N 1
ATOM 1003 C CA . LYS A 1 129 ? -0.194 20.141 17.188 1 62.19 129 LYS A CA 1
ATOM 1004 C C . LYS A 1 129 ? -0.682 21.438 16.547 1 62.19 129 LYS A C 1
ATOM 1006 O O . LYS A 1 129 ? -0.771 22.469 17.203 1 62.19 129 LYS A O 1
ATOM 1011 N N . ILE A 1 130 ? -0.959 21.297 15.336 1 60.12 130 ILE A N 1
ATOM 1012 C CA . ILE A 1 130 ? -1.415 22.469 14.602 1 60.12 130 ILE A CA 1
ATOM 1013 C C . ILE A 1 130 ? -2.791 22.891 15.117 1 60.12 130 ILE A C 1
ATOM 1015 O O . ILE A 1 130 ? -3.041 24.094 15.328 1 60.12 130 ILE A O 1
ATOM 1019 N N . THR A 1 131 ? -3.611 21.969 15.297 1 59.5 131 THR A N 1
ATOM 1020 C CA . THR A 1 131 ? -4.926 22.312 15.828 1 59.5 131 THR A CA 1
ATOM 1021 C C . THR A 1 131 ? -4.797 22.953 17.203 1 59.5 131 THR A C 1
ATOM 1023 O O . THR A 1 131 ? -5.492 23.922 17.516 1 59.5 131 THR A O 1
ATOM 1026 N N . THR A 1 132 ? -3.959 22.422 17.984 1 59 132 THR A N 1
ATOM 1027 C CA . THR A 1 132 ? -3.717 22.984 19.312 1 59 132 THR A CA 1
ATOM 1028 C C . THR A 1 132 ? -3.17 24.391 19.203 1 59 132 THR A C 1
ATOM 1030 O O . THR A 1 132 ? -3.568 25.281 19.969 1 59 132 THR A O 1
ATOM 1033 N N . LEU A 1 133 ? -2.334 24.578 18.234 1 58.06 133 LEU A N 1
ATOM 1034 C CA . LEU A 1 133 ? -1.737 25.891 18.047 1 58.06 133 LEU A CA 1
ATOM 1035 C C . LEU A 1 133 ? -2.771 26.891 17.547 1 58.06 133 LEU A C 1
ATOM 1037 O O . LEU A 1 133 ? -2.773 28.062 17.953 1 58.06 133 LEU A O 1
ATOM 1041 N N . ILE A 1 134 ? -3.553 26.469 16.719 1 57.28 134 ILE A N 1
ATOM 1042 C CA . ILE A 1 134 ? -4.609 27.328 16.188 1 57.28 134 ILE A CA 1
ATOM 1043 C C . ILE A 1 134 ? -5.578 27.688 17.312 1 57.28 134 ILE A C 1
ATOM 1045 O O . ILE A 1 134 ? -5.996 28.844 17.422 1 57.28 134 ILE A O 1
ATOM 1049 N N . ALA A 1 135 ? -5.902 26.766 18.141 1 58.06 135 ALA A N 1
ATOM 1050 C CA . ALA A 1 135 ? -6.789 27.031 19.281 1 58.06 135 ALA A CA 1
ATOM 1051 C C . ALA A 1 135 ? -6.172 28.031 20.25 1 58.06 135 ALA A C 1
ATOM 1053 O O . ALA A 1 135 ? -6.871 28.875 20.797 1 58.06 135 ALA A O 1
ATOM 1054 N N . SER A 1 136 ? -4.969 27.844 20.375 1 56.59 136 SER A N 1
ATOM 1055 C CA . SER A 1 136 ? -4.289 28.766 21.281 1 56.59 136 SER A CA 1
ATOM 1056 C C . SER A 1 136 ? -4.309 30.188 20.719 1 56.59 136 SER A C 1
ATOM 1058 O O . SER A 1 136 ? -4.371 31.156 21.484 1 56.59 136 SER A O 1
ATOM 1060 N N . PHE A 1 137 ? -4.324 30.188 19.516 1 52.66 137 PHE A N 1
ATOM 1061 C CA . PHE A 1 137 ? -4.363 31.5 18.891 1 52.66 137 PHE A CA 1
ATOM 1062 C C . PHE A 1 137 ? -5.781 32.062 18.859 1 52.66 137 PHE A C 1
ATOM 1064 O O . PHE A 1 137 ? -5.984 33.281 19 1 52.66 137 PHE A O 1
ATOM 1071 N N . SER A 1 138 ? -6.613 31.203 18.547 1 51.91 138 SER A N 1
ATOM 1072 C CA . SER A 1 138 ? -7.992 31.672 18.547 1 51.91 138 SER A CA 1
ATOM 1073 C C . SER A 1 138 ? -8.445 32.094 19.938 1 51.91 138 SER A C 1
ATOM 1075 O O . SER A 1 138 ? -9.25 33 20.078 1 51.91 138 SER A O 1
ATOM 1077 N N . SER A 1 139 ? -7.922 31.469 20.844 1 52.56 139 SER A N 1
ATOM 1078 C CA . SER A 1 139 ? -8.328 31.844 22.188 1 52.56 139 SER A CA 1
ATOM 1079 C C . SER A 1 139 ? -7.688 33.156 22.609 1 52.56 139 SER A C 1
ATOM 1081 O O . SER A 1 139 ? -8.086 33.781 23.609 1 52.56 139 SER A O 1
ATOM 1083 N N . THR A 1 140 ? -6.656 33.469 21.859 1 46.53 140 THR A N 1
ATOM 1084 C CA . THR A 1 140 ? -6.027 34.719 22.266 1 46.53 140 THR A CA 1
ATOM 1085 C C . THR A 1 140 ? -6.641 35.906 21.5 1 46.53 140 THR A C 1
ATOM 1087 O O . THR A 1 140 ? -6.469 37.062 21.906 1 46.53 140 THR A O 1
ATOM 1090 N N . VAL A 1 141 ? -7.512 35.594 20.453 1 46.03 141 VAL A N 1
ATOM 1091 C CA . VAL A 1 141 ? -8.227 36.75 19.891 1 46.03 141 VAL A CA 1
ATOM 1092 C C . VAL A 1 141 ? -9.664 36.75 20.422 1 46.03 141 VAL A C 1
ATOM 1094 O O . VAL A 1 141 ? -10.305 35.719 20.531 1 46.03 141 VAL A O 1
ATOM 1097 N N . MET B 1 1 ? -11.797 24.297 8.625 1 56.22 1 MET B N 1
ATOM 1098 C CA . MET B 1 1 ? -12.867 23.391 8.227 1 56.22 1 MET B CA 1
ATOM 1099 C C . MET B 1 1 ? -12.39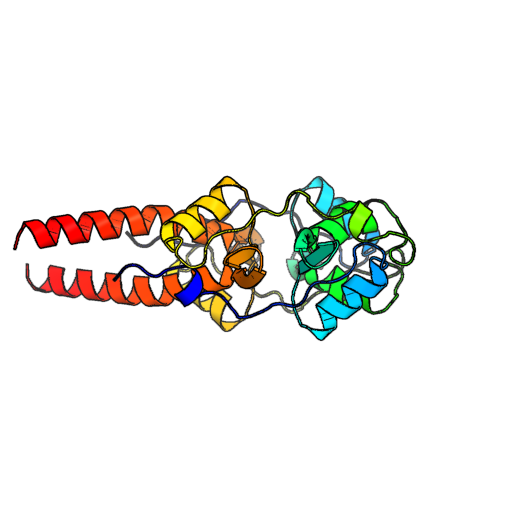8 21.938 8.297 1 56.22 1 MET B C 1
ATOM 1101 O O . MET B 1 1 ? -11.258 21.625 7.957 1 56.22 1 MET B O 1
ATOM 1105 N N . VAL B 1 2 ? -13.211 21.062 9.086 1 73.56 2 VAL B N 1
ATOM 1106 C CA . VAL B 1 2 ? -12.883 19.641 9.273 1 73.56 2 VAL B CA 1
ATOM 1107 C C . VAL B 1 2 ? -13.281 18.859 8.031 1 73.56 2 VAL B C 1
ATOM 1109 O O . VAL B 1 2 ? -14.398 19 7.527 1 73.56 2 VAL B O 1
ATOM 1112 N N . LEU B 1 3 ? -12.414 18.188 7.32 1 86.44 3 LEU B N 1
ATOM 1113 C CA . LEU B 1 3 ? -12.742 17.281 6.227 1 86.44 3 LEU B CA 1
ATOM 1114 C C . LEU B 1 3 ? -13.211 15.93 6.758 1 86.44 3 LEU B C 1
ATOM 1116 O O . LEU B 1 3 ? -12.789 15.5 7.836 1 86.44 3 LEU B O 1
ATOM 1120 N N . TYR B 1 4 ? -14.227 15.406 6.004 1 94.31 4 TYR B N 1
ATOM 1121 C CA . TYR B 1 4 ? -14.742 14.094 6.367 1 94.31 4 TYR B CA 1
ATOM 1122 C C . TYR B 1 4 ? -14.359 13.047 5.328 1 94.31 4 TYR B C 1
ATOM 1124 O O . TYR B 1 4 ? -13.828 13.383 4.266 1 94.31 4 TYR B O 1
ATOM 1132 N N . ALA B 1 5 ? -14.586 11.734 5.676 1 96.31 5 ALA B N 1
ATOM 1133 C CA . ALA B 1 5 ? -14.266 10.633 4.77 1 96.31 5 ALA B CA 1
ATOM 1134 C C . ALA B 1 5 ? -14.891 10.852 3.398 1 96.31 5 ALA B C 1
ATOM 1136 O O . ALA B 1 5 ? -14.234 10.656 2.371 1 96.31 5 ALA B O 1
ATOM 1137 N N . LYS B 1 6 ? -16.109 11.375 3.363 1 96.56 6 LYS B N 1
ATOM 1138 C CA . LYS B 1 6 ? -16.828 11.57 2.107 1 96.56 6 LYS B CA 1
ATOM 1139 C C . LYS B 1 6 ? -16.156 12.625 1.241 1 96.56 6 LYS B C 1
ATOM 1141 O O . LYS B 1 6 ? -16.328 12.641 0.021 1 96.56 6 LYS B O 1
ATOM 1146 N N . ASP B 1 7 ? -15.422 13.508 1.881 1 94 7 ASP B N 1
ATOM 1147 C CA . ASP B 1 7 ? -14.781 14.602 1.161 1 94 7 ASP B CA 1
ATOM 1148 C C . ASP B 1 7 ? -13.5 14.133 0.478 1 94 7 ASP B C 1
ATOM 1150 O O . ASP B 1 7 ? -13.008 14.781 -0.447 1 94 7 ASP B O 1
ATOM 1154 N N . ILE B 1 8 ? -12.906 12.961 0.916 1 92.62 8 ILE B N 1
ATOM 1155 C CA . ILE B 1 8 ? -11.578 12.602 0.446 1 92.62 8 ILE B CA 1
ATOM 1156 C C . ILE B 1 8 ? -11.609 11.227 -0.213 1 92.62 8 ILE B C 1
ATOM 1158 O O . ILE B 1 8 ? -10.672 10.836 -0.907 1 92.62 8 ILE B O 1
ATOM 1162 N N . MET B 1 9 ? -12.703 10.508 0.012 1 95.75 9 MET B N 1
ATOM 1163 C CA . MET B 1 9 ? -12.781 9.156 -0.524 1 95.75 9 MET B CA 1
ATOM 1164 C C . MET B 1 9 ? -12.891 9.172 -2.045 1 95.75 9 MET B C 1
ATOM 1166 O O . MET B 1 9 ? -13.305 10.18 -2.629 1 95.75 9 MET B O 1
ATOM 1170 N N . LYS B 1 10 ? -12.438 8.117 -2.674 1 95.88 10 LYS B N 1
ATOM 1171 C CA . LYS B 1 10 ? -12.773 7.852 -4.07 1 95.88 10 LYS B CA 1
ATOM 1172 C C . LYS B 1 10 ? -14.008 6.969 -4.184 1 95.88 10 LYS B C 1
ATOM 1174 O O . LYS B 1 10 ? -14.148 5.988 -3.451 1 95.88 10 LYS B O 1
ATOM 1179 N N . ARG B 1 11 ? -14.859 7.441 -5.004 1 95.56 11 ARG B N 1
ATOM 1180 C CA . ARG B 1 11 ? -16.031 6.605 -5.242 1 95.56 11 ARG B CA 1
ATOM 1181 C C . ARG B 1 11 ? -15.641 5.273 -5.875 1 95.56 11 ARG B C 1
ATOM 1183 O O . ARG B 1 11 ? -15.023 5.246 -6.941 1 95.56 11 ARG B O 1
ATOM 1190 N N . TYR B 1 12 ? -15.867 4.188 -5.234 1 96.25 12 TYR B N 1
ATOM 1191 C CA . TYR B 1 12 ? -15.586 2.82 -5.66 1 96.25 12 TYR B CA 1
ATOM 1192 C C . TYR B 1 12 ? -16.531 1.835 -4.973 1 96.25 12 TYR B C 1
ATOM 1194 O O . TYR B 1 12 ? -16.422 1.618 -3.762 1 96.25 12 TYR B O 1
ATOM 1202 N N . THR B 1 13 ? -17.422 1.23 -5.723 1 97 13 THR B N 1
ATOM 1203 C CA . THR B 1 13 ? -18.469 0.435 -5.094 1 97 13 THR B CA 1
ATOM 1204 C C . THR B 1 13 ? -18.422 -1.012 -5.574 1 97 13 THR B C 1
ATOM 1206 O O . THR B 1 13 ? -19.297 -1.811 -5.258 1 97 13 THR B O 1
ATOM 1209 N N . ARG B 1 14 ? -17.391 -1.357 -6.316 1 97.69 14 ARG B N 1
ATOM 1210 C CA . ARG B 1 14 ? -17.297 -2.73 -6.801 1 97.69 14 ARG B CA 1
ATOM 1211 C C . ARG B 1 14 ? -17.094 -3.707 -5.648 1 97.69 14 ARG B C 1
ATOM 1213 O O . ARG B 1 14 ? -16.297 -3.449 -4.746 1 97.69 14 ARG B O 1
ATOM 1220 N N . GLN B 1 15 ? -17.812 -4.734 -5.637 1 98.38 15 GLN B N 1
ATOM 1221 C CA . GLN B 1 15 ? -17.703 -5.855 -4.707 1 98.38 15 GLN B CA 1
ATOM 1222 C C . GLN B 1 15 ? -17.656 -7.184 -5.453 1 98.38 15 GLN B C 1
ATOM 1224 O O . GLN B 1 15 ? -18.281 -7.336 -6.504 1 98.38 15 GLN B O 1
ATOM 1229 N N . VAL B 1 16 ? -16.953 -8.078 -4.996 1 98.62 16 VAL B N 1
ATOM 1230 C CA . VAL B 1 16 ? -16.812 -9.344 -5.711 1 98.62 16 VAL B CA 1
ATOM 1231 C C . VAL B 1 16 ? -17.219 -10.5 -4.801 1 98.62 16 VAL B C 1
ATOM 1233 O O . VAL B 1 16 ? -17.266 -10.352 -3.578 1 98.62 16 VAL B O 1
ATOM 1236 N N . ASP B 1 17 ? -17.578 -11.641 -5.43 1 98.5 17 ASP B N 1
ATOM 1237 C CA . ASP B 1 17 ? -17.906 -12.859 -4.703 1 98.5 17 ASP B CA 1
ATOM 1238 C C . ASP B 1 17 ? -16.656 -13.555 -4.188 1 98.5 17 ASP B C 1
ATOM 1240 O O . ASP B 1 17 ? -15.656 -13.664 -4.902 1 98.5 17 ASP B O 1
ATOM 1244 N N . GLY B 1 18 ? -16.688 -14 -2.943 1 98.38 18 GLY B N 1
ATOM 1245 C CA . GLY B 1 18 ? -15.539 -14.641 -2.312 1 98.38 18 GLY B CA 1
ATOM 1246 C C . GLY B 1 18 ? -15.211 -16 -2.91 1 98.38 18 GLY B C 1
ATOM 1247 O O . GLY B 1 18 ? -14.133 -16.547 -2.654 1 98.38 18 GLY B O 1
ATOM 1248 N N . ASN B 1 19 ? -16.094 -16.516 -3.783 1 98.44 19 ASN B N 1
ATOM 1249 C CA . ASN B 1 19 ? -15.922 -17.844 -4.34 1 98.44 19 ASN B CA 1
ATOM 1250 C C . ASN B 1 19 ? -15.086 -17.812 -5.617 1 98.44 19 ASN B C 1
ATOM 1252 O O . ASN B 1 19 ? -14.734 -18.859 -6.164 1 98.44 19 ASN B O 1
ATOM 1256 N N . ILE B 1 20 ? -14.758 -16.656 -6.09 1 98.44 20 ILE B N 1
ATOM 1257 C CA . ILE B 1 20 ? -13.875 -16.609 -7.25 1 98.44 20 ILE B CA 1
ATOM 1258 C C . ILE B 1 20 ? -12.43 -16.844 -6.809 1 98.44 20 ILE B C 1
ATOM 1260 O O . ILE B 1 20 ? -12.102 -16.688 -5.633 1 98.44 20 ILE B O 1
ATOM 1264 N N . THR B 1 21 ? -11.562 -17.25 -7.754 1 98.81 21 THR B N 1
ATOM 1265 C CA . THR B 1 21 ? -10.18 -17.578 -7.441 1 98.81 21 THR B CA 1
ATOM 1266 C C . THR B 1 21 ? -9.344 -16.312 -7.266 1 98.81 21 THR B C 1
ATOM 1268 O O . THR B 1 21 ? -9.727 -15.234 -7.734 1 98.81 21 THR B O 1
ATOM 1271 N N . ALA B 1 22 ? -8.266 -16.453 -6.57 1 98.75 22 ALA B N 1
ATOM 1272 C CA . ALA B 1 22 ? -7.32 -15.352 -6.422 1 98.75 22 ALA B CA 1
ATOM 1273 C C . ALA B 1 22 ? -6.805 -14.883 -7.777 1 98.75 22 ALA B C 1
ATOM 1275 O O . ALA B 1 22 ? -6.535 -13.695 -7.969 1 98.75 22 ALA B O 1
ATOM 1276 N N . LEU B 1 23 ? -6.672 -15.805 -8.727 1 98.88 23 LEU B N 1
ATOM 1277 C CA . LEU B 1 23 ? -6.281 -15.422 -10.078 1 98.88 23 LEU B CA 1
ATOM 1278 C C . LEU B 1 23 ? -7.305 -14.477 -10.695 1 98.88 23 LEU B C 1
ATOM 1280 O O . LEU B 1 23 ? -6.945 -13.422 -11.219 1 98.88 23 LEU B O 1
ATOM 1284 N N . GLU B 1 24 ? -8.547 -14.844 -10.617 1 98.81 24 GLU B N 1
ATOM 1285 C CA . GLU B 1 24 ? -9.609 -13.984 -11.125 1 98.81 24 GLU B CA 1
ATOM 1286 C C . GLU B 1 24 ? -9.625 -12.633 -10.406 1 98.81 24 GLU B C 1
ATOM 1288 O O . GLU B 1 24 ? -9.805 -11.594 -11.039 1 98.81 24 GLU B O 1
ATOM 1293 N N . GLY B 1 25 ? -9.453 -12.711 -9.094 1 98.81 25 GLY B N 1
ATOM 1294 C CA . GLY B 1 25 ? -9.383 -11.484 -8.312 1 98.81 25 GLY B CA 1
ATOM 1295 C C . GLY B 1 25 ? -8.25 -10.57 -8.734 1 98.81 25 GLY B C 1
ATOM 1296 O O . GLY B 1 25 ? -8.43 -9.359 -8.852 1 98.81 25 GLY B O 1
ATOM 1297 N N . ALA B 1 26 ? -7.117 -11.102 -8.992 1 98.81 26 ALA B N 1
ATOM 1298 C CA . ALA B 1 26 ? -5.961 -10.32 -9.414 1 98.81 26 ALA B CA 1
ATOM 1299 C C . ALA B 1 26 ? -6.219 -9.641 -10.758 1 98.81 26 ALA B C 1
ATOM 1301 O O . ALA B 1 26 ? -5.773 -8.508 -10.984 1 98.81 26 ALA B O 1
ATOM 1302 N N . LYS B 1 27 ? -6.918 -10.32 -11.633 1 98.88 27 LYS B N 1
ATOM 1303 C CA . LYS B 1 27 ? -7.273 -9.727 -12.922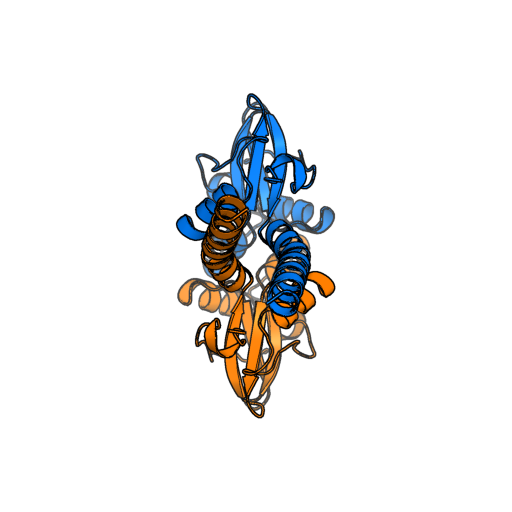 1 98.88 27 LYS B CA 1
ATOM 1304 C C . LYS B 1 27 ? -8.172 -8.5 -12.734 1 98.88 27 LYS B C 1
ATOM 1306 O O . LYS B 1 27 ? -8.016 -7.504 -13.445 1 98.88 27 LYS B O 1
ATOM 1311 N N . ILE B 1 28 ? -9.086 -8.602 -11.797 1 98.75 28 ILE B N 1
ATOM 1312 C CA . ILE B 1 28 ? -9.977 -7.488 -11.492 1 98.75 28 ILE B CA 1
ATOM 1313 C C . ILE B 1 28 ? -9.164 -6.32 -10.938 1 98.75 28 ILE B C 1
ATOM 1315 O O . ILE B 1 28 ? -9.344 -5.176 -11.352 1 98.75 28 ILE B O 1
ATOM 1319 N N . MET B 1 29 ? -8.242 -6.602 -9.961 1 98.38 29 MET B N 1
ATOM 1320 C CA . MET B 1 29 ? -7.383 -5.562 -9.391 1 98.38 29 MET B CA 1
ATOM 1321 C C . MET B 1 29 ? -6.594 -4.852 -10.484 1 98.38 29 MET B C 1
ATOM 1323 O O . MET B 1 29 ? -6.539 -3.621 -10.523 1 98.38 29 MET B O 1
ATOM 1327 N N . ALA B 1 30 ? -6.031 -5.617 -11.359 1 98.38 30 ALA B N 1
ATOM 1328 C CA . ALA B 1 30 ? -5.207 -5.07 -12.438 1 98.38 30 ALA B CA 1
ATOM 1329 C C . ALA B 1 30 ? -6.039 -4.203 -13.375 1 98.38 30 ALA B C 1
ATOM 1331 O O . ALA B 1 30 ? -5.617 -3.111 -13.766 1 98.38 30 ALA B O 1
ATOM 1332 N N . ALA B 1 31 ? -7.176 -4.68 -13.742 1 98.12 31 ALA B N 1
ATOM 1333 C CA . ALA B 1 31 ? -8.055 -3.953 -14.656 1 98.12 31 ALA B CA 1
ATOM 1334 C C . ALA B 1 31 ? -8.508 -2.631 -14.047 1 98.12 31 ALA B C 1
ATOM 1336 O O . ALA B 1 31 ? -8.555 -1.607 -14.734 1 98.12 31 ALA B O 1
ATOM 1337 N N . ASP B 1 32 ? -8.844 -2.65 -12.734 1 97.12 32 ASP B N 1
ATOM 1338 C CA . ASP B 1 32 ? -9.336 -1.47 -12.031 1 97.12 32 ASP B CA 1
ATOM 1339 C C . ASP B 1 32 ? -8.18 -0.587 -11.562 1 97.12 32 ASP B C 1
ATOM 1341 O O . ASP B 1 32 ? -8.398 0.528 -11.086 1 97.12 32 ASP B O 1
ATOM 1345 N N . HIS B 1 33 ? -6.953 -1.125 -11.609 1 95.94 33 HIS B N 1
ATOM 1346 C CA . HIS B 1 33 ? -5.758 -0.453 -11.117 1 95.94 33 HIS B CA 1
ATOM 1347 C C . HIS B 1 33 ? -5.887 -0.109 -9.641 1 95.94 33 HIS B C 1
ATOM 1349 O O . HIS B 1 33 ? -5.605 1.021 -9.234 1 95.94 33 HIS B O 1
ATOM 1355 N N . VAL B 1 34 ? -6.367 -1.086 -8.891 1 95.5 34 VAL B N 1
ATOM 1356 C CA . VAL B 1 34 ? -6.449 -0.969 -7.438 1 95.5 34 VAL B CA 1
ATOM 1357 C C . VAL B 1 34 ? -5.793 -2.184 -6.781 1 95.5 34 VAL B C 1
ATOM 1359 O O . VAL B 1 34 ? -5.742 -3.264 -7.375 1 95.5 34 VAL B O 1
ATOM 1362 N N . GLY B 1 35 ? -5.309 -2.008 -5.547 1 96.31 35 GLY B N 1
ATOM 1363 C CA . GLY B 1 35 ? -4.609 -3.072 -4.844 1 96.31 35 GLY B CA 1
ATOM 1364 C C . GLY B 1 35 ? -5.465 -3.756 -3.793 1 96.31 35 GLY B C 1
ATOM 1365 O O . GLY B 1 35 ? -4.957 -4.199 -2.764 1 96.31 35 GLY B O 1
ATOM 1366 N N . PHE B 1 36 ? -6.762 -3.742 -3.99 1 97.75 36 PHE B N 1
ATOM 1367 C CA . PHE B 1 36 ? -7.656 -4.367 -3.021 1 97.75 36 PHE B CA 1
ATOM 1368 C C . PHE B 1 36 ? -8.93 -4.848 -3.697 1 97.75 36 PHE B C 1
ATOM 1370 O O . PHE B 1 36 ? -9.227 -4.465 -4.832 1 97.75 36 PHE B O 1
ATOM 1377 N N . LEU B 1 37 ? -9.648 -5.723 -3.035 1 98.62 37 LEU B N 1
ATOM 1378 C CA . LEU B 1 37 ? -10.992 -6.164 -3.398 1 98.62 37 LEU B CA 1
ATOM 1379 C C . LEU B 1 37 ? -11.906 -6.176 -2.18 1 98.62 37 LEU B C 1
ATOM 1381 O O . LEU B 1 37 ? -11.492 -6.59 -1.093 1 98.62 37 LEU B O 1
ATOM 1385 N N . ILE B 1 38 ? -13.117 -5.668 -2.371 1 98.75 38 ILE B N 1
ATOM 1386 C CA . ILE B 1 38 ? -14.148 -5.809 -1.354 1 98.75 38 ILE B CA 1
ATOM 1387 C C . ILE B 1 38 ? -14.977 -7.062 -1.628 1 98.75 38 ILE B C 1
ATOM 1389 O O . ILE B 1 38 ? -15.508 -7.234 -2.727 1 98.75 38 ILE B O 1
ATOM 1393 N N . ILE B 1 39 ? -15.008 -7.93 -0.656 1 98.81 39 ILE B N 1
ATOM 1394 C CA . ILE B 1 39 ? -15.727 -9.195 -0.798 1 98.81 39 ILE B CA 1
ATOM 1395 C C . ILE B 1 39 ? -17.141 -9.055 -0.234 1 98.81 39 ILE B C 1
ATOM 1397 O O . ILE B 1 39 ? -17.328 -8.547 0.875 1 98.81 39 ILE B O 1
ATOM 1401 N N . GLN B 1 40 ? -18.062 -9.477 -1.018 1 98.31 40 GLN B N 1
ATOM 1402 C CA . GLN B 1 40 ? -19.453 -9.328 -0.592 1 98.31 40 GLN B CA 1
ATOM 1403 C C . GLN B 1 40 ? -20.109 -10.688 -0.388 1 98.31 40 GLN B C 1
ATOM 1405 O O . GLN B 1 40 ? -19.641 -11.703 -0.907 1 98.31 40 GLN B O 1
ATOM 1410 N N . GLN B 1 41 ? -21 -10.766 0.462 1 96.75 41 GLN B N 1
ATOM 1411 C CA . GLN B 1 41 ? -21.953 -11.852 0.617 1 96.75 41 GLN B CA 1
ATOM 1412 C C . GLN B 1 41 ? -23.391 -11.32 0.674 1 96.75 41 GLN B C 1
ATOM 1414 O O . GLN B 1 41 ? -23.703 -10.477 1.51 1 96.75 41 GLN B O 1
ATOM 1419 N N . GLU B 1 42 ? -24.219 -11.781 -0.233 1 94.81 42 GLU B N 1
ATOM 1420 C CA . GLU B 1 42 ? -25.625 -11.367 -0.3 1 94.81 42 GLU B CA 1
ATOM 1421 C C . GLU B 1 42 ? -25.734 -9.852 -0.412 1 94.81 42 GLU B C 1
ATOM 1423 O O . GLU B 1 42 ? -26.531 -9.234 0.296 1 94.81 42 GLU B O 1
ATOM 1428 N N . GLY B 1 43 ? -24.828 -9.219 -1.078 1 93.5 43 GLY B N 1
ATOM 1429 C CA . GLY B 1 43 ? -24.891 -7.801 -1.387 1 93.5 43 GLY B CA 1
ATOM 1430 C C . GLY B 1 43 ? -24.25 -6.926 -0.325 1 93.5 43 GLY B C 1
ATOM 1431 O O . GLY B 1 43 ? -24.188 -5.707 -0.478 1 93.5 43 GLY B O 1
ATOM 1432 N N . LYS B 1 44 ? -23.766 -7.555 0.704 1 96 44 LYS B N 1
ATOM 1433 C CA . LYS B 1 44 ? -23.156 -6.797 1.792 1 96 44 LYS B CA 1
ATOM 1434 C C . LYS B 1 44 ? -21.641 -7.031 1.842 1 96 44 LYS B C 1
ATOM 1436 O O . LYS B 1 44 ? -21.188 -8.164 1.667 1 96 44 LYS B O 1
ATOM 1441 N N . PRO B 1 45 ? -20.969 -5.938 2.045 1 97.94 45 PRO B N 1
ATOM 1442 C CA . PRO B 1 45 ? -19.531 -6.129 2.207 1 97.94 45 PRO B CA 1
ATOM 1443 C C . PRO B 1 45 ? -19.172 -6.895 3.479 1 97.94 45 PRO B C 1
ATOM 1445 O O . PRO B 1 45 ? -19.594 -6.504 4.574 1 97.94 45 PRO B O 1
ATOM 1448 N N . ILE B 1 46 ? -18.359 -7.949 3.332 1 97.56 46 ILE B N 1
ATOM 1449 C CA . ILE B 1 46 ? -18.109 -8.773 4.508 1 97.56 46 ILE B CA 1
ATOM 1450 C C . ILE B 1 46 ? -16.609 -8.883 4.762 1 97.56 46 ILE B C 1
ATOM 1452 O O . ILE B 1 46 ? -16.188 -9.336 5.824 1 97.56 46 ILE B O 1
ATOM 1456 N N . GLY B 1 47 ? -15.781 -8.57 3.799 1 98 47 GLY B N 1
ATOM 1457 C CA . GLY B 1 47 ? -14.336 -8.711 3.941 1 98 47 GLY B CA 1
ATOM 1458 C C . GLY B 1 47 ? -13.555 -7.957 2.881 1 98 47 GLY B C 1
ATOM 1459 O O . GLY B 1 47 ? -14.148 -7.262 2.047 1 98 47 GLY B O 1
ATOM 1460 N N . MET B 1 48 ? -12.266 -8.039 2.951 1 98.38 48 MET B N 1
ATOM 1461 C CA . MET B 1 48 ? -11.375 -7.355 2.014 1 98.38 48 MET B CA 1
ATOM 1462 C C . MET B 1 48 ? -10.117 -8.18 1.762 1 98.38 48 MET B C 1
ATOM 1464 O O . MET B 1 48 ? -9.633 -8.875 2.658 1 98.38 48 MET B O 1
ATOM 1468 N N . VAL B 1 49 ? -9.648 -8.203 0.578 1 98.5 49 VAL B N 1
ATOM 1469 C CA . VAL B 1 49 ? -8.383 -8.797 0.177 1 98.5 49 VAL B CA 1
ATOM 1470 C C . VAL B 1 49 ? -7.465 -7.711 -0.396 1 98.5 49 VAL B C 1
ATOM 1472 O O . VAL B 1 49 ? -7.91 -6.863 -1.171 1 98.5 49 VAL B O 1
ATOM 1475 N N . THR B 1 50 ? -6.223 -7.684 0.018 1 97.56 50 THR B N 1
ATOM 1476 C CA . THR B 1 50 ? -5.262 -6.719 -0.503 1 97.56 50 THR B CA 1
ATOM 1477 C C . THR B 1 50 ? -4.105 -7.43 -1.205 1 97.56 50 THR B C 1
ATOM 1479 O O . THR B 1 50 ? -4.035 -8.664 -1.2 1 97.56 50 THR B O 1
ATOM 1482 N N . GLU B 1 51 ? -3.25 -6.629 -1.827 1 97.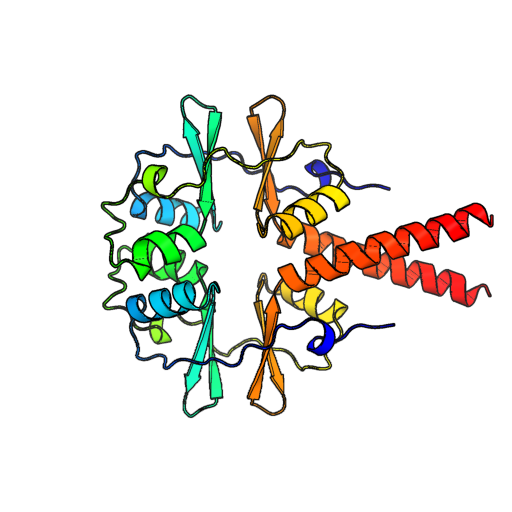31 51 GLU B N 1
ATOM 1483 C CA . GLU B 1 51 ? -2.055 -7.152 -2.482 1 97.31 51 GLU B CA 1
ATOM 1484 C C . GLU B 1 51 ? -1.189 -7.938 -1.502 1 97.31 51 GLU B C 1
ATOM 1486 O O . GLU B 1 51 ? -0.603 -8.961 -1.865 1 97.31 51 GLU B O 1
ATOM 1491 N N . TRP B 1 52 ? -1.238 -7.492 -0.29 1 96.94 52 TRP B N 1
ATOM 1492 C CA . TRP B 1 52 ? -0.437 -8.164 0.727 1 96.94 52 TRP B CA 1
ATOM 1493 C C . TRP B 1 52 ? -0.938 -9.586 0.96 1 96.94 52 TRP B C 1
ATOM 1495 O O . TRP B 1 52 ? -0.141 -10.516 1.12 1 96.94 52 TRP B O 1
ATOM 1505 N N . ASP B 1 53 ? -2.17 -9.758 0.955 1 98.12 53 ASP B N 1
ATOM 1506 C CA . ASP B 1 53 ? -2.736 -11.094 1.117 1 98.12 53 ASP B CA 1
ATOM 1507 C C . ASP B 1 53 ? -2.25 -12.039 0.016 1 98.12 53 ASP B C 1
ATOM 1509 O O . ASP B 1 53 ? -1.938 -13.203 0.279 1 98.12 53 ASP B O 1
ATOM 1513 N N . TYR B 1 54 ? -2.182 -11.469 -1.214 1 98.69 54 TYR B N 1
ATOM 1514 C CA . TYR B 1 54 ? -1.692 -12.266 -2.336 1 98.69 54 TYR B CA 1
ATOM 1515 C C . TYR B 1 54 ? -0.253 -12.703 -2.104 1 98.69 54 TYR B C 1
ATOM 1517 O O . TYR B 1 54 ? 0.084 -13.875 -2.305 1 98.69 54 TYR B O 1
ATOM 1525 N N . VAL B 1 55 ? 0.536 -11.789 -1.612 1 98.5 55 VAL B N 1
ATOM 1526 C CA . VAL B 1 55 ? 1.964 -12.055 -1.468 1 98.5 55 VAL B CA 1
ATOM 1527 C C . VAL B 1 55 ? 2.201 -12.969 -0.264 1 98.5 55 VAL B C 1
ATOM 1529 O O . VAL B 1 55 ? 2.881 -13.992 -0.376 1 98.5 55 VAL B O 1
ATOM 1532 N N . SER B 1 56 ? 1.578 -12.641 0.868 1 98.38 56 SER B N 1
ATOM 1533 C CA . SER B 1 56 ? 1.907 -13.297 2.127 1 98.38 56 SER B CA 1
ATOM 1534 C C . SER B 1 56 ? 1.169 -14.625 2.264 1 98.38 56 SER B C 1
ATOM 1536 O O . SER B 1 56 ? 1.693 -15.578 2.846 1 98.38 56 SER B O 1
ATOM 1538 N N . LYS B 1 57 ? -0.012 -14.758 1.666 1 98.5 57 LYS B N 1
ATOM 1539 C CA . LYS B 1 57 ? -0.841 -15.922 1.955 1 98.5 57 LYS B CA 1
ATOM 1540 C C . LYS B 1 57 ? -0.872 -16.891 0.77 1 98.5 57 LYS B C 1
ATOM 1542 O O . LYS B 1 57 ? -1.281 -18.031 0.909 1 98.5 57 LYS B O 1
ATOM 1547 N N . ILE B 1 58 ? -0.443 -16.422 -0.386 1 98.69 58 ILE B N 1
ATOM 1548 C CA . ILE B 1 58 ? -0.518 -17.312 -1.544 1 98.69 58 ILE B CA 1
ATOM 1549 C C . ILE B 1 58 ? 0.887 -17.578 -2.084 1 98.69 58 ILE B C 1
ATOM 1551 O O . ILE B 1 58 ? 1.424 -18.672 -1.929 1 98.69 58 ILE B O 1
ATOM 1555 N N . ILE B 1 59 ? 1.524 -16.516 -2.57 1 98.62 59 ILE B N 1
ATOM 1556 C CA . ILE B 1 59 ? 2.773 -16.703 -3.299 1 98.62 59 ILE B CA 1
ATOM 1557 C C . ILE B 1 59 ? 3.854 -17.219 -2.352 1 98.62 59 ILE B C 1
ATOM 1559 O O . ILE B 1 59 ? 4.535 -18.203 -2.648 1 98.62 59 ILE B O 1
ATOM 1563 N N . ALA B 1 60 ? 3.973 -16.594 -1.176 1 98.62 60 ALA B N 1
ATOM 1564 C CA . ALA B 1 60 ? 5.016 -16.969 -0.224 1 98.62 60 ALA B CA 1
ATOM 1565 C C . ALA B 1 60 ? 4.82 -18.406 0.26 1 98.62 60 ALA B C 1
ATOM 1567 O O . ALA B 1 60 ? 5.77 -19.047 0.711 1 98.62 60 ALA B O 1
ATOM 1568 N N . LYS B 1 61 ? 3.604 -18.891 0.149 1 98.31 61 LYS B N 1
ATOM 1569 C CA . LYS B 1 61 ? 3.287 -20.234 0.622 1 98.31 61 LYS B CA 1
ATOM 1570 C C . LYS B 1 61 ? 3.316 -21.25 -0.524 1 98.31 61 LYS B C 1
ATOM 1572 O O . LYS B 1 61 ? 3.047 -22.438 -0.322 1 98.31 61 LYS B O 1
ATOM 1577 N N . GLY B 1 62 ? 3.611 -20.797 -1.688 1 97.81 62 GLY B N 1
ATOM 1578 C CA . GLY B 1 62 ? 3.73 -21.672 -2.844 1 97.81 62 GLY B CA 1
ATOM 1579 C C . GLY B 1 62 ? 2.395 -22.203 -3.338 1 97.81 62 GLY B C 1
ATOM 1580 O O . GLY B 1 62 ? 2.328 -23.281 -3.936 1 97.81 62 GLY B O 1
ATOM 1581 N N . LEU B 1 63 ? 1.353 -21.484 -3.053 1 98.25 63 LEU B N 1
ATOM 1582 C CA . LEU B 1 63 ? 0.023 -21.938 -3.451 1 98.25 63 LEU B CA 1
ATOM 1583 C C . LEU B 1 63 ? -0.318 -21.453 -4.855 1 98.25 63 LEU B C 1
ATOM 1585 O O . LEU B 1 63 ? 0.244 -20.453 -5.328 1 98.25 63 LEU B O 1
ATOM 1589 N N . ASP B 1 64 ? -1.221 -22.172 -5.48 1 98 64 ASP B N 1
ATOM 1590 C CA . ASP B 1 64 ? -1.689 -21.828 -6.82 1 98 64 ASP B CA 1
ATOM 1591 C C . ASP B 1 64 ? -2.844 -20.844 -6.762 1 98 64 ASP B C 1
ATOM 1593 O O . ASP B 1 64 ? -3.955 -21.188 -6.355 1 98 64 ASP B O 1
ATOM 1597 N N . PRO B 1 65 ? -2.639 -19.609 -7.301 1 98.25 65 PRO B N 1
ATOM 1598 C CA . PRO B 1 65 ? -3.701 -18.594 -7.242 1 98.25 65 PRO B CA 1
ATOM 1599 C C . PRO B 1 65 ? -4.953 -19.016 -8.008 1 98.25 65 PRO B C 1
ATOM 1601 O O . PRO B 1 65 ? -6.035 -18.469 -7.781 1 98.25 65 PRO B O 1
ATOM 1604 N N . GLY B 1 66 ? -4.773 -19.844 -8.977 1 98.25 66 GLY B N 1
ATOM 1605 C CA . GLY B 1 66 ? -5.914 -20.328 -9.742 1 98.25 66 GLY B CA 1
ATOM 1606 C C . GLY B 1 66 ? -6.789 -21.297 -8.961 1 98.25 66 GLY B C 1
ATOM 1607 O O . GLY B 1 66 ? -7.887 -21.641 -9.406 1 98.25 66 GLY B O 1
ATOM 1608 N N . LYS B 1 67 ? -6.309 -21.703 -7.77 1 98.38 67 LYS B N 1
ATOM 1609 C CA . LYS B 1 67 ? -7.039 -22.688 -6.973 1 98.38 67 LYS B CA 1
ATOM 1610 C C . LYS B 1 67 ? -7.461 -22.094 -5.629 1 98.38 67 LYS B C 1
ATOM 1612 O O . LYS B 1 67 ? -8.312 -22.656 -4.938 1 98.38 67 LYS B O 1
ATOM 1617 N N . VAL B 1 68 ? -6.883 -21.062 -5.168 1 98.56 68 VAL B N 1
ATOM 1618 C CA . VAL B 1 68 ? -7.211 -20.406 -3.906 1 98.56 68 VAL B CA 1
ATOM 1619 C C . VAL B 1 68 ? -8.406 -19.484 -4.098 1 98.56 68 VAL B C 1
ATOM 1621 O O . VAL B 1 68 ? -8.438 -18.688 -5.039 1 98.56 68 VAL B O 1
ATOM 1624 N N . LEU B 1 69 ? -9.367 -19.625 -3.229 1 98.81 69 LEU B N 1
ATOM 1625 C CA . LEU B 1 69 ? -10.531 -18.75 -3.285 1 98.81 69 LEU B CA 1
ATOM 1626 C C . LEU B 1 69 ? -10.305 -17.5 -2.445 1 98.81 69 LEU B C 1
ATOM 1628 O O . LEU B 1 69 ? -9.633 -17.547 -1.41 1 98.81 69 LEU B O 1
ATOM 1632 N N . LEU B 1 70 ? -10.898 -16.359 -2.883 1 98.81 70 LEU B N 1
ATOM 1633 C CA . LEU B 1 70 ? -10.719 -15.094 -2.182 1 98.81 70 LEU B CA 1
ATOM 1634 C C . LEU B 1 70 ? -11.234 -15.188 -0.749 1 98.81 70 LEU B C 1
ATOM 1636 O O . LEU B 1 70 ? -10.648 -14.609 0.166 1 98.81 70 LEU B O 1
ATOM 1640 N N . LYS B 1 71 ? -12.305 -15.891 -0.516 1 98.38 71 LYS B N 1
ATOM 1641 C CA . LYS B 1 71 ? -12.883 -16.016 0.82 1 98.38 71 LYS B CA 1
ATOM 1642 C C . LYS B 1 71 ? -11.898 -16.672 1.787 1 98.38 71 LYS B C 1
ATOM 1644 O O . LYS B 1 71 ? -12.008 -16.5 3.002 1 98.38 71 LYS B O 1
ATOM 1649 N N . ASP B 1 72 ? -10.938 -17.422 1.298 1 98.12 72 ASP B N 1
ATOM 1650 C CA . ASP B 1 72 ? -9.984 -18.156 2.133 1 98.12 72 ASP B CA 1
ATOM 1651 C C . ASP B 1 72 ? -8.852 -17.234 2.596 1 98.12 72 ASP B C 1
ATOM 1653 O O . ASP B 1 72 ? -8.102 -17.578 3.508 1 98.12 72 ASP B O 1
ATOM 1657 N N . ILE B 1 73 ? -8.719 -16.078 1.965 1 98.31 73 ILE B N 1
ATOM 1658 C CA . ILE B 1 73 ? -7.57 -15.242 2.303 1 98.31 73 ILE B CA 1
ATOM 1659 C C . ILE B 1 73 ? -8.047 -13.867 2.762 1 98.31 73 ILE B C 1
ATOM 1661 O O . ILE B 1 73 ? -7.25 -13.047 3.215 1 98.31 73 ILE B O 1
ATOM 1665 N N . MET B 1 74 ? -9.328 -13.57 2.625 1 98.06 74 MET B N 1
ATOM 1666 C CA . MET B 1 74 ? -9.836 -12.242 2.959 1 98.06 74 MET B CA 1
ATOM 1667 C C . MET B 1 74 ? -9.789 -12 4.465 1 98.06 74 MET B C 1
ATOM 1669 O O . MET B 1 74 ? -9.898 -12.945 5.25 1 98.06 74 MET B O 1
ATOM 1673 N N . SER B 1 75 ? -9.492 -10.773 4.84 1 97.12 75 SER B N 1
ATOM 1674 C CA . SER B 1 75 ? -9.742 -10.375 6.219 1 97.12 75 SER B CA 1
ATOM 1675 C C . SER B 1 75 ? -11.234 -10.18 6.469 1 97.12 75 SER B C 1
ATOM 1677 O O . SER B 1 75 ? -11.938 -9.578 5.652 1 97.12 75 SER B O 1
ATOM 1679 N N . SER B 1 76 ? -11.711 -10.664 7.527 1 96.75 76 SER B N 1
ATOM 1680 C CA . SER B 1 76 ? -13.117 -10.594 7.934 1 96.75 76 SER B CA 1
ATOM 1681 C C . SER B 1 76 ? -13.25 -10.617 9.453 1 96.75 76 SER B C 1
ATOM 1683 O O . SER B 1 76 ? -12.508 -11.312 10.141 1 96.75 76 SER B O 1
ATOM 1685 N N . PRO B 1 77 ? -14.211 -9.742 10.109 1 96.5 77 PRO B N 1
ATOM 1686 C CA . PRO B 1 77 ? -15.141 -8.812 9.453 1 96.5 77 PRO B CA 1
ATOM 1687 C C . PRO B 1 77 ? -14.43 -7.613 8.836 1 96.5 77 PRO B C 1
ATOM 1689 O O . PRO B 1 77 ? -13.273 -7.328 9.18 1 96.5 77 PRO B O 1
ATOM 1692 N N . ILE B 1 78 ? -15.047 -6.973 7.852 1 96.56 78 ILE B N 1
ATOM 1693 C CA . ILE B 1 78 ? -14.477 -5.828 7.148 1 96.56 78 ILE B CA 1
ATOM 1694 C C . ILE B 1 78 ? -14.336 -4.648 8.102 1 96.56 78 ILE B C 1
ATOM 1696 O O . ILE B 1 78 ? -15.227 -4.387 8.914 1 96.56 78 ILE B O 1
ATOM 1700 N N . THR B 1 79 ? -13.211 -4.023 8.148 1 96.56 79 THR B N 1
ATOM 1701 C CA . THR B 1 79 ? -13.023 -2.74 8.82 1 96.56 79 THR B CA 1
ATOM 1702 C C . THR B 1 79 ? -13.461 -1.591 7.918 1 96.56 79 THR B C 1
ATOM 1704 O O . THR B 1 79 ? -13.016 -1.5 6.77 1 96.56 79 THR B O 1
ATOM 1707 N N . TYR B 1 80 ? -14.336 -0.771 8.359 1 97.5 80 TYR B N 1
ATOM 1708 C CA . TYR B 1 80 ? -14.852 0.309 7.523 1 97.5 80 TYR B CA 1
ATOM 1709 C C . TYR B 1 80 ? -15.141 1.553 8.352 1 97.5 80 TYR B C 1
ATOM 1711 O O . TYR B 1 80 ? -15.016 1.526 9.586 1 97.5 80 TYR B O 1
ATOM 1719 N N . ILE B 1 81 ? -15.453 2.641 7.699 1 97.94 81 ILE B N 1
ATOM 1720 C CA . ILE B 1 81 ? -15.797 3.887 8.375 1 97.94 81 ILE B CA 1
ATOM 1721 C C . ILE B 1 81 ? -17.062 4.473 7.762 1 97.94 81 ILE B C 1
ATOM 1723 O O . ILE B 1 81 ? -17.484 4.062 6.676 1 97.94 81 ILE B O 1
ATOM 1727 N N . ASP B 1 82 ? -17.625 5.406 8.547 1 98.19 82 ASP B N 1
ATOM 1728 C CA . ASP B 1 82 ? -18.781 6.168 8.078 1 98.19 82 ASP B CA 1
ATOM 1729 C C . ASP B 1 82 ? -18.344 7.344 7.207 1 98.19 82 ASP B C 1
ATOM 1731 O O . ASP B 1 82 ? -17.266 7.918 7.414 1 98.19 82 ASP B O 1
ATOM 1735 N N . PRO B 1 83 ? -19.25 7.734 6.176 1 97.81 83 PRO B N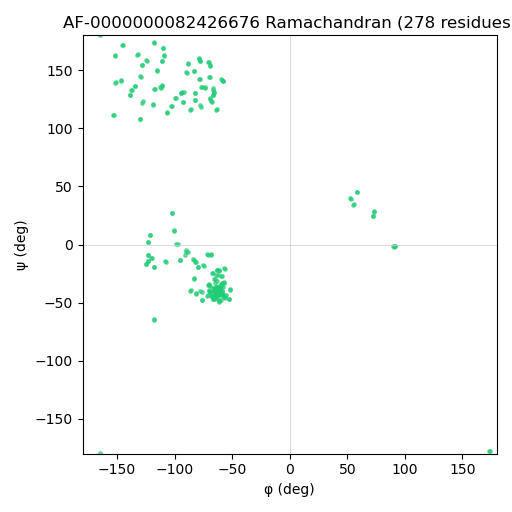 1
ATOM 1736 C CA . PRO B 1 83 ? -18.891 8.883 5.344 1 97.81 83 PRO B CA 1
ATOM 1737 C C . PRO B 1 83 ? -18.641 10.148 6.164 1 97.81 83 PRO B C 1
ATOM 1739 O O . PRO B 1 83 ? -17.922 11.039 5.719 1 97.81 83 PRO B O 1
ATOM 1742 N N . ASN B 1 84 ? -19.156 10.195 7.414 1 97.44 84 ASN B N 1
ATOM 1743 C CA . ASN B 1 84 ? -19.047 11.398 8.227 1 97.44 84 ASN B CA 1
ATOM 1744 C C . ASN B 1 84 ? -17.922 11.273 9.258 1 97.44 84 ASN B C 1
ATOM 1746 O O . ASN B 1 84 ? -17.844 12.086 10.18 1 97.44 84 ASN B O 1
ATOM 1750 N N . THR B 1 85 ? -17.094 10.297 9.148 1 96.12 85 THR B N 1
ATOM 1751 C CA . THR B 1 85 ? -15.93 10.188 10.023 1 96.12 85 THR B CA 1
ATOM 1752 C C . THR B 1 85 ? -14.914 11.281 9.711 1 96.12 85 THR B C 1
ATOM 1754 O O . THR B 1 85 ? -14.508 11.453 8.562 1 96.12 85 THR B O 1
ATOM 1757 N N . PRO B 1 86 ? -14.492 12.078 10.695 1 91.38 86 PRO B N 1
ATOM 1758 C CA . PRO B 1 86 ? -13.477 13.109 10.477 1 91.38 86 PRO B CA 1
ATOM 1759 C C . PRO B 1 86 ? -12.156 12.531 9.969 1 91.38 86 PRO B C 1
ATOM 1761 O O . PRO B 1 86 ? -11.734 11.461 10.406 1 91.38 86 PRO B O 1
ATOM 1764 N N . THR B 1 87 ? -11.484 13.242 9.047 1 89 87 THR B N 1
ATOM 1765 C CA . THR B 1 87 ? -10.281 12.766 8.359 1 89 87 THR B CA 1
ATOM 1766 C C . THR B 1 87 ? -9.164 12.477 9.359 1 89 87 THR B C 1
ATOM 1768 O O . THR B 1 87 ? -8.383 11.547 9.172 1 89 87 THR B O 1
ATOM 1771 N N . ASP B 1 88 ? -9.102 13.273 10.422 1 83.88 88 ASP B N 1
ATOM 1772 C CA . ASP B 1 88 ? -8.078 13.016 11.43 1 83.88 88 ASP B CA 1
ATOM 1773 C C . ASP B 1 88 ? -8.297 11.664 12.102 1 83.88 88 ASP B C 1
ATOM 1775 O O . ASP B 1 88 ? -7.336 10.969 12.438 1 83.88 88 ASP B O 1
ATOM 1779 N N . GLN B 1 89 ? -9.57 11.289 12.312 1 89 89 GLN B N 1
ATOM 1780 C CA . GLN B 1 89 ? -9.891 9.984 12.883 1 89 89 GLN B CA 1
ATOM 1781 C C . GLN B 1 89 ? -9.586 8.859 11.891 1 89 89 GLN B C 1
ATOM 1783 O O . GLN B 1 89 ? -9.164 7.773 12.289 1 89 89 GLN B O 1
ATOM 1788 N N . VAL B 1 90 ? -9.797 9.18 10.602 1 91.5 90 VAL B N 1
ATOM 1789 C CA . VAL B 1 90 ? -9.469 8.219 9.555 1 91.5 90 VAL B CA 1
ATOM 1790 C C . VAL B 1 90 ? -7.973 7.906 9.586 1 91.5 90 VAL B C 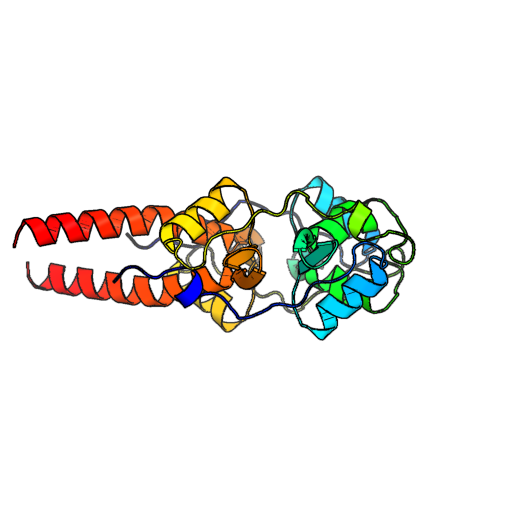1
ATOM 1792 O O . VAL B 1 90 ? -7.574 6.742 9.617 1 91.5 90 VAL B O 1
ATOM 1795 N N . ALA B 1 91 ? -7.16 8.93 9.656 1 87 91 ALA B N 1
ATOM 1796 C CA . ALA B 1 91 ? -5.707 8.781 9.695 1 87 91 ALA B CA 1
ATOM 1797 C C . ALA B 1 91 ? -5.27 8.008 10.945 1 87 91 ALA B C 1
ATOM 1799 O O . ALA B 1 91 ? -4.402 7.137 10.867 1 87 91 ALA B O 1
ATOM 1800 N N . THR B 1 92 ? -5.953 8.312 12.078 1 87 92 THR B N 1
ATOM 1801 C CA . THR B 1 92 ? -5.641 7.656 13.344 1 87 92 THR B CA 1
ATOM 1802 C C . THR B 1 92 ? -5.957 6.164 13.273 1 87 92 THR B C 1
ATOM 1804 O O . THR B 1 92 ? -5.152 5.332 13.695 1 87 92 THR B O 1
ATOM 1807 N N . LEU B 1 93 ? -7.051 5.898 12.719 1 90.5 93 LEU B N 1
ATOM 1808 C CA . LEU B 1 93 ? -7.48 4.508 12.586 1 90.5 93 LEU B CA 1
ATOM 1809 C C . LEU B 1 93 ? -6.512 3.723 11.711 1 90.5 93 LEU B C 1
ATOM 1811 O O . LEU B 1 93 ? -6.125 2.604 12.055 1 90.5 93 LEU B O 1
ATOM 1815 N N . MET B 1 94 ? -6.086 4.293 10.578 1 89.81 94 MET B N 1
ATOM 1816 C CA . MET B 1 94 ? -5.137 3.637 9.688 1 89.81 94 MET B CA 1
ATOM 1817 C C . MET B 1 94 ? -3.809 3.389 10.391 1 89.81 94 MET B C 1
ATOM 1819 O O . MET B 1 94 ? -3.236 2.303 10.273 1 89.81 94 MET B O 1
ATOM 1823 N N . ALA B 1 95 ? -3.393 4.32 11.086 1 84 95 ALA B N 1
ATOM 1824 C CA . ALA B 1 95 ? -2.121 4.207 11.797 1 84 95 ALA B CA 1
ATOM 1825 C C . ALA B 1 95 ? -2.195 3.143 12.891 1 84 95 ALA B C 1
ATOM 1827 O O . ALA B 1 95 ? -1.294 2.311 13.016 1 84 95 ALA B O 1
ATOM 1828 N N . GLN B 1 96 ? -3.283 3.137 13.68 1 85.5 96 GLN B N 1
ATOM 1829 C CA . GLN B 1 96 ? -3.453 2.23 14.812 1 85.5 96 GLN B CA 1
ATOM 1830 C C . GLN B 1 96 ? -3.584 0.785 14.344 1 85.5 96 GLN B C 1
ATOM 1832 O O . GLN B 1 96 ? -3.02 -0.125 14.953 1 85.5 96 GLN B O 1
ATOM 1837 N N . LYS B 1 97 ? -4.25 0.621 13.242 1 89 97 LYS B N 1
ATOM 1838 C CA . LYS B 1 97 ? -4.543 -0.733 12.781 1 89 97 LYS B CA 1
ATOM 1839 C C . LYS B 1 97 ? -3.5 -1.206 11.773 1 89 97 LYS B C 1
ATOM 1841 O O . LYS B 1 97 ? -3.467 -2.385 11.414 1 89 97 LYS B O 1
ATOM 1846 N N . GLY B 1 98 ? -2.695 -0.303 11.273 1 84.88 98 GLY B N 1
ATOM 1847 C CA . GLY B 1 98 ? -1.685 -0.648 10.281 1 84.88 98 GLY B CA 1
ATOM 1848 C C . GLY B 1 98 ? -2.266 -0.943 8.914 1 84.88 98 GLY B C 1
ATOM 1849 O O . GLY B 1 98 ? -1.812 -1.861 8.227 1 84.88 98 GLY B O 1
ATOM 1850 N N . ILE B 1 99 ? -3.43 -0.289 8.656 1 89.81 99 ILE B N 1
ATOM 1851 C CA . ILE B 1 99 ? -4.07 -0.516 7.363 1 89.81 99 ILE B CA 1
ATOM 1852 C C . ILE B 1 99 ? -3.984 0.75 6.516 1 89.81 99 ILE B C 1
ATOM 1854 O O . ILE B 1 99 ? -3.795 1.849 7.043 1 89.81 99 ILE B O 1
ATOM 1858 N N . ARG B 1 100 ? -4.102 0.571 5.152 1 90.06 100 ARG B N 1
ATOM 1859 C CA . ARG B 1 100 ? -3.887 1.706 4.262 1 90.06 100 ARG B CA 1
ATOM 1860 C C . ARG B 1 100 ? -5.105 1.946 3.377 1 90.06 100 ARG B C 1
ATOM 1862 O O . ARG B 1 100 ? -5.074 2.791 2.48 1 90.06 100 ARG B O 1
ATOM 1869 N N . ARG B 1 101 ? -6.113 1.164 3.578 1 94.31 101 ARG B N 1
ATOM 1870 C CA . ARG B 1 101 ? -7.363 1.271 2.834 1 94.31 101 ARG B CA 1
ATOM 1871 C C . ARG B 1 101 ? -8.562 1.08 3.752 1 94.31 101 ARG B C 1
ATOM 1873 O O . ARG B 1 101 ? -8.602 0.14 4.551 1 94.31 101 ARG B O 1
ATOM 1880 N N . LEU B 1 102 ? -9.453 2.004 3.662 1 97.12 102 LEU B N 1
ATOM 1881 C CA . LEU B 1 102 ? -10.648 1.932 4.496 1 97.12 102 LEU B CA 1
ATOM 1882 C C . LEU B 1 102 ? -11.914 2.115 3.658 1 97.12 102 LEU B C 1
ATOM 1884 O O . LEU B 1 102 ? -12.188 3.217 3.182 1 97.12 102 LEU B O 1
ATOM 1888 N N . PRO B 1 103 ? -12.68 1.063 3.439 1 98.31 103 PRO B N 1
ATOM 1889 C CA . PRO B 1 103 ? -13.984 1.224 2.803 1 98.31 103 PRO B CA 1
ATOM 1890 C C . PRO B 1 103 ? -14.906 2.174 3.568 1 98.31 103 PRO B C 1
ATOM 1892 O O . PRO B 1 103 ? -14.883 2.197 4.801 1 98.31 103 PRO B O 1
ATOM 1895 N N . VAL B 1 104 ? -15.594 2.932 2.865 1 98.56 104 VAL B N 1
ATOM 1896 C CA . VAL B 1 104 ? -16.625 3.805 3.424 1 98.56 104 VAL B CA 1
ATOM 1897 C C . VAL B 1 104 ? -18 3.197 3.184 1 98.56 104 VAL B C 1
ATOM 1899 O O . VAL B 1 104 ? -18.406 2.988 2.037 1 98.56 104 VAL B O 1
ATOM 1902 N N . ILE B 1 105 ? -18.688 2.92 4.242 1 98.19 105 ILE B N 1
ATOM 1903 C CA . ILE B 1 105 ? -20 2.275 4.164 1 98.19 105 ILE B CA 1
ATOM 1904 C C . ILE B 1 105 ? -21.062 3.193 4.762 1 98.19 105 ILE B C 1
ATOM 1906 O O . ILE B 1 105 ? -20.906 3.693 5.879 1 98.19 105 ILE B O 1
ATOM 1910 N N . ASP B 1 106 ? -22.016 3.535 3.967 1 97.5 106 ASP B N 1
ATOM 1911 C CA . ASP B 1 106 ? -23.172 4.332 4.375 1 97.5 106 ASP B CA 1
ATOM 1912 C C . ASP B 1 106 ? -24.422 3.471 4.469 1 97.5 106 ASP B C 1
ATOM 1914 O O . ASP B 1 106 ? -24.938 3.01 3.451 1 97.5 106 ASP B O 1
ATOM 1918 N N . LYS B 1 107 ? -24.969 3.275 5.66 1 96.12 107 LYS B N 1
ATOM 1919 C CA . LYS B 1 107 ? -26.188 2.496 5.883 1 96.12 107 LYS B CA 1
ATOM 1920 C C . LYS B 1 107 ? -26.078 1.11 5.254 1 96.12 107 LYS B C 1
ATOM 1922 O O . LYS B 1 107 ? -26.969 0.678 4.527 1 96.12 107 LYS B O 1
ATOM 1927 N N . GLY B 1 108 ? -24.891 0.506 5.363 1 95.12 108 GLY B N 1
ATOM 1928 C CA . GLY B 1 108 ? -24.672 -0.87 4.949 1 95.12 108 GLY B CA 1
ATOM 1929 C C . GLY B 1 108 ? -24.203 -0.993 3.508 1 95.12 108 GLY B C 1
ATOM 1930 O O . GLY B 1 108 ? -23.906 -2.092 3.041 1 95.12 108 GLY B O 1
ATOM 1931 N N . GLU B 1 109 ? -24.094 0.147 2.85 1 96.56 109 GLU B N 1
ATOM 1932 C CA . GLU B 1 109 ? -23.703 0.13 1.44 1 96.56 109 GLU B CA 1
ATOM 1933 C C . GLU B 1 109 ? -22.328 0.727 1.233 1 96.56 109 GLU B C 1
ATOM 1935 O O . GLU B 1 109 ? -22 1.771 1.805 1 96.56 109 GLU B O 1
ATOM 1940 N N . LEU B 1 110 ? -21.578 0.023 0.437 1 98.06 110 LEU B N 1
ATOM 1941 C CA . LEU B 1 110 ? -20.266 0.547 0.07 1 98.06 110 LEU B CA 1
ATOM 1942 C C . LEU B 1 110 ? -20.391 1.785 -0.81 1 98.06 110 LEU B C 1
ATOM 1944 O O . LEU B 1 110 ? -21.016 1.731 -1.872 1 98.06 110 LEU B O 1
ATOM 1948 N N . VAL B 1 111 ? -19.797 2.916 -0.37 1 97.94 111 VAL B N 1
ATOM 1949 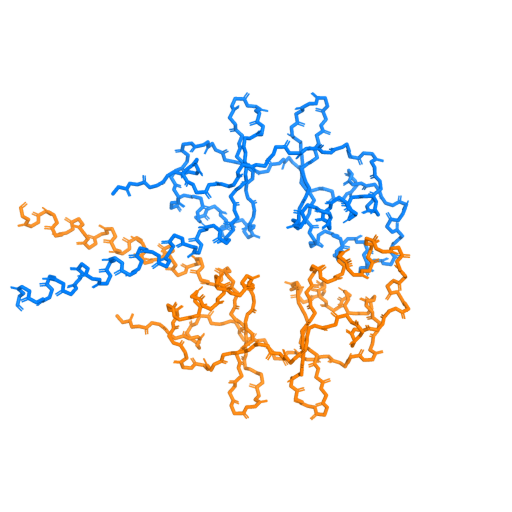C CA . VAL B 1 111 ? -19.984 4.137 -1.148 1 97.94 111 VAL B CA 1
ATOM 1950 C C . VAL B 1 111 ? -18.625 4.656 -1.627 1 97.94 111 VAL B C 1
ATOM 1952 O O . VAL B 1 111 ? -18.562 5.535 -2.49 1 97.94 111 VAL B O 1
ATOM 1955 N N . GLY B 1 112 ? -17.547 4.125 -1.118 1 98.19 112 GLY B N 1
ATOM 1956 C CA . GLY B 1 112 ? -16.219 4.555 -1.525 1 98.19 112 GLY B CA 1
ATOM 1957 C C . GLY B 1 112 ? -15.109 3.932 -0.7 1 98.19 112 GLY B C 1
ATOM 1958 O O . GLY B 1 112 ? -15.359 3.027 0.099 1 98.19 112 GLY B O 1
ATOM 1959 N N . VAL B 1 113 ? -13.922 4.301 -0.963 1 98.06 113 VAL B N 1
ATOM 1960 C CA . VAL B 1 113 ? -12.742 3.844 -0.235 1 98.06 113 VAL B CA 1
ATOM 1961 C C . VAL B 1 113 ? -11.797 5.02 0.015 1 98.06 113 VAL B C 1
ATOM 1963 O O . VAL B 1 113 ? -11.578 5.844 -0.875 1 98.06 113 VAL B O 1
ATOM 1966 N N . VAL B 1 114 ? -11.32 5.16 1.23 1 96.44 114 VAL B N 1
ATOM 1967 C CA . VAL B 1 114 ? -10.25 6.098 1.549 1 96.44 114 VAL B CA 1
ATOM 1968 C C . VAL B 1 114 ? -8.914 5.359 1.621 1 96.44 114 VAL B C 1
ATOM 1970 O O . VAL B 1 114 ? -8.805 4.332 2.299 1 96.44 114 VAL B O 1
ATOM 1973 N N . THR B 1 115 ? -7.973 5.836 0.871 1 93.5 115 THR B N 1
ATOM 1974 C CA . THR B 1 115 ? -6.637 5.258 0.931 1 93.5 115 THR B CA 1
ATOM 1975 C C . THR B 1 115 ? -5.66 6.215 1.605 1 93.5 115 THR B C 1
ATOM 1977 O O . THR B 1 115 ? -5.965 7.395 1.786 1 93.5 115 THR B O 1
ATOM 1980 N N . SER B 1 116 ? -4.539 5.672 2.035 1 88.31 116 SER B N 1
ATOM 1981 C CA . SER B 1 116 ? -3.506 6.527 2.611 1 88.31 116 SER B CA 1
ATOM 1982 C C . SER B 1 116 ? -3.039 7.582 1.614 1 88.31 116 SER B C 1
ATOM 1984 O O . SER B 1 116 ? -2.637 8.68 2.006 1 88.31 116 SER B O 1
ATOM 1986 N N . ARG B 1 117 ? -3.16 7.266 0.356 1 86.19 117 ARG B N 1
ATOM 1987 C CA . ARG B 1 117 ? -2.828 8.242 -0.673 1 86.19 117 ARG B CA 1
ATOM 1988 C C . ARG B 1 117 ? -3.768 9.445 -0.611 1 86.19 117 ARG B C 1
ATOM 1990 O O . ARG B 1 117 ? -3.342 10.586 -0.812 1 86.19 117 ARG B O 1
ATOM 1997 N N . ASP B 1 118 ? -4.953 9.141 -0.413 1 88.31 118 ASP B N 1
ATOM 1998 C CA . ASP B 1 118 ? -5.934 10.219 -0.308 1 88.31 118 ASP B CA 1
ATOM 1999 C C . ASP B 1 118 ? -5.602 11.156 0.851 1 88.31 118 ASP B C 1
ATOM 2001 O O . ASP B 1 118 ? -5.77 12.367 0.74 1 88.31 118 ASP B O 1
ATOM 2005 N N . ILE B 1 119 ? -5.133 10.539 1.916 1 84.88 119 ILE B N 1
ATOM 2006 C CA . ILE B 1 119 ? -4.773 11.32 3.094 1 84.88 119 ILE B CA 1
ATOM 2007 C C . ILE B 1 119 ? -3.529 12.156 2.797 1 84.88 119 ILE B C 1
ATOM 2009 O O . ILE B 1 119 ? -3.443 13.32 3.197 1 84.88 119 ILE B O 1
ATOM 2013 N N . LEU B 1 120 ? -2.607 11.578 2.115 1 82.69 120 LEU B N 1
ATOM 2014 C CA . LEU B 1 120 ? -1.367 12.266 1.775 1 82.69 120 LEU B CA 1
ATOM 2015 C C . LEU B 1 120 ? -1.645 13.5 0.922 1 82.69 120 LEU B C 1
ATOM 2017 O O . LEU B 1 120 ? -0.982 14.531 1.076 1 82.69 120 LEU B O 1
ATOM 2021 N N . ARG B 1 121 ? -2.547 13.391 0.083 1 81.56 121 ARG B N 1
ATOM 2022 C CA . ARG B 1 121 ? -2.916 14.516 -0.771 1 81.56 121 ARG B CA 1
ATOM 2023 C C . ARG B 1 121 ? -3.438 15.688 0.058 1 81.56 121 ARG B C 1
ATOM 2025 O O . ARG B 1 121 ? -3.129 16.844 -0.231 1 81.56 121 ARG B O 1
ATOM 2032 N N . ILE B 1 122 ? -4.141 15.359 1.084 1 76.31 122 ILE B N 1
ATOM 2033 C CA . ILE B 1 122 ? -4.691 16.391 1.954 1 76.31 122 ILE B CA 1
ATOM 2034 C C . ILE B 1 122 ? -3.57 17.031 2.773 1 76.31 122 ILE B C 1
ATOM 2036 O O . ILE B 1 122 ? -3.578 18.234 3.014 1 76.31 122 ILE B O 1
ATOM 2040 N N . PHE B 1 123 ? -2.713 16.172 3.283 1 72.75 123 PHE B N 1
ATOM 2041 C CA . PHE B 1 123 ? -1.576 16.672 4.051 1 72.75 123 PHE B CA 1
ATOM 2042 C C . PHE B 1 123 ? -0.812 17.719 3.262 1 72.75 123 PHE B C 1
ATOM 2044 O O . PHE B 1 123 ? -0.441 18.766 3.807 1 72.75 123 PHE B O 1
ATOM 2051 N N . ARG B 1 124 ? -0.516 17.469 2.041 1 70.56 124 ARG B N 1
ATOM 2052 C CA . ARG B 1 124 ? 0.199 18.406 1.185 1 70.56 124 ARG B CA 1
ATOM 2053 C C . ARG B 1 124 ? -0.522 19.75 1.125 1 70.56 124 ARG B C 1
ATOM 2055 O O . ARG B 1 124 ? 0.105 20.797 1.255 1 70.56 124 ARG B O 1
ATOM 2062 N N . GLU B 1 125 ? -1.728 19.672 0.996 1 68 125 GLU B N 1
ATOM 2063 C CA . GLU B 1 125 ? -2.523 20.891 0.854 1 68 125 GLU B CA 1
ATOM 2064 C C . GLU B 1 125 ? -2.582 21.672 2.166 1 68 125 GLU B C 1
ATOM 2066 O O . GLU B 1 125 ? -2.461 22.891 2.174 1 68 125 GLU B O 1
ATOM 2071 N N . TYR B 1 126 ? -2.596 20.891 3.227 1 62.69 126 TYR B N 1
ATOM 2072 C CA . TYR B 1 126 ? -2.791 21.531 4.523 1 62.69 126 TYR B CA 1
ATOM 2073 C C . TYR B 1 126 ? -1.465 22 5.105 1 62.69 126 TYR B C 1
ATOM 2075 O O . TYR B 1 126 ? -1.407 23.031 5.781 1 62.69 126 TYR B O 1
ATOM 2083 N N . VAL B 1 127 ? -0.52 21.203 4.926 1 62.09 127 VAL B N 1
ATOM 2084 C CA . VAL B 1 127 ? 0.775 21.672 5.414 1 62.09 127 VAL B CA 1
ATOM 2085 C C . VAL B 1 127 ? 1.14 22.984 4.746 1 62.09 127 VAL B C 1
ATOM 2087 O O . VAL B 1 127 ? 1.647 23.906 5.398 1 62.09 127 VAL B O 1
ATOM 2090 N N . ASP B 1 128 ? 0.902 23.031 3.516 1 61.31 128 ASP B N 1
ATOM 2091 C CA . ASP B 1 128 ? 1.157 24.297 2.826 1 61.31 128 ASP B CA 1
ATOM 2092 C C . ASP B 1 128 ? 0.342 25.422 3.439 1 61.31 128 ASP B C 1
ATOM 2094 O O . ASP B 1 128 ? 0.845 26.547 3.609 1 61.31 128 ASP B O 1
ATOM 2098 N N . LYS B 1 129 ? -0.787 25.094 3.85 1 61.53 129 LYS B N 1
ATOM 2099 C CA . LYS B 1 129 ? -1.67 26.109 4.422 1 61.53 129 LYS B CA 1
ATOM 2100 C C . LYS B 1 129 ? -1.264 26.453 5.852 1 61.53 129 LYS B C 1
ATOM 2102 O O . LYS B 1 129 ? -1.287 27.625 6.25 1 61.53 129 LYS B O 1
ATOM 2107 N N . ILE B 1 130 ? -0.921 25.438 6.504 1 59.72 130 ILE B N 1
ATOM 2108 C CA . ILE B 1 130 ? -0.54 25.625 7.898 1 59.72 130 ILE B CA 1
ATOM 2109 C C . ILE B 1 130 ? 0.776 26.406 7.973 1 59.72 130 ILE B C 1
ATOM 2111 O O . ILE B 1 130 ? 0.922 27.312 8.789 1 59.72 130 ILE B O 1
ATOM 2115 N N . THR B 1 131 ? 1.658 26.031 7.164 1 59.03 131 THR B N 1
ATOM 2116 C CA . THR B 1 131 ? 2.916 26.781 7.156 1 59.03 131 THR B CA 1
ATOM 2117 C C . THR B 1 131 ? 2.68 28.234 6.785 1 59.03 131 THR B C 1
ATOM 2119 O O . THR B 1 131 ? 3.273 29.141 7.387 1 59.03 131 THR B O 1
ATOM 2122 N N . THR B 1 132 ? 1.857 28.438 5.844 1 57.69 132 THR B N 1
ATOM 2123 C CA . THR B 1 132 ? 1.515 29.812 5.457 1 57.69 132 THR B CA 1
ATOM 2124 C C . THR B 1 132 ? 0.847 30.547 6.613 1 57.69 132 THR B C 1
ATOM 2126 O O . THR B 1 132 ? 1.131 31.719 6.848 1 57.69 132 THR B O 1
ATOM 2129 N N . LEU B 1 133 ? 0.038 29.812 7.316 1 57.19 133 LEU B N 1
ATOM 2130 C CA . LEU B 1 133 ? -0.662 30.422 8.438 1 57.19 133 LEU B CA 1
ATOM 2131 C C . LEU B 1 133 ? 0.303 30.734 9.578 1 57.19 133 LEU B C 1
ATOM 2133 O O . LEU B 1 133 ? 0.185 31.766 10.234 1 57.19 133 LEU B O 1
ATOM 2137 N N . ILE B 1 134 ? 1.16 29.891 9.766 1 56.81 134 ILE B N 1
ATOM 2138 C CA . ILE B 1 134 ? 2.156 30.094 10.812 1 56.81 134 ILE B CA 1
ATOM 2139 C C . ILE B 1 134 ? 3.049 31.281 10.445 1 56.81 134 ILE B C 1
ATOM 2141 O O . ILE B 1 134 ? 3.359 32.125 11.297 1 56.81 134 ILE B O 1
ATOM 2145 N N . ALA B 1 135 ? 3.41 31.375 9.234 1 57.22 135 ALA B N 1
ATOM 2146 C CA . ALA B 1 135 ? 4.23 32.5 8.773 1 57.22 135 ALA B CA 1
ATOM 2147 C C . ALA B 1 135 ? 3.49 33.812 8.93 1 57.22 135 ALA B C 1
ATOM 2149 O O . ALA B 1 135 ? 4.094 34.844 9.281 1 57.22 135 ALA B O 1
ATOM 2150 N N . SER B 1 136 ? 2.309 33.688 8.625 1 56 136 SER B N 1
ATOM 2151 C CA . SER B 1 136 ? 1.52 34.906 8.75 1 56 136 SER B CA 1
ATOM 2152 C C . SER B 1 136 ? 1.423 35.375 10.203 1 56 136 SER B C 1
ATOM 2154 O O . SER B 1 136 ? 1.369 36.562 10.484 1 56 136 SER B O 1
ATOM 2156 N N . PHE B 1 137 ? 1.487 34.438 10.961 1 52.44 137 PHE B N 1
ATOM 2157 C CA . PHE B 1 137 ? 1.425 34.75 12.383 1 52.44 137 PHE B CA 1
ATOM 2158 C C . PHE B 1 137 ? 2.787 35.188 12.898 1 52.44 137 PHE B C 1
ATOM 2160 O O . PHE B 1 137 ? 2.873 36.062 13.766 1 52.44 137 PHE B O 1
ATOM 2167 N N . SER B 1 138 ? 3.711 34.5 12.438 1 51.34 138 SER B N 1
ATOM 2168 C CA . SER B 1 138 ? 5.039 34.906 12.883 1 51.34 138 SER B CA 1
ATOM 2169 C C . SER B 1 138 ? 5.391 36.312 12.375 1 51.34 138 SER B C 1
ATOM 2171 O O . SER B 1 138 ? 6.102 37.062 13.039 1 51.34 138 SER B O 1
ATOM 2173 N N . SER B 1 139 ? 4.902 36.562 11.273 1 52.31 139 SER B N 1
ATOM 2174 C CA . SER B 1 139 ? 5.219 37.906 10.75 1 52.31 139 SER B CA 1
ATOM 2175 C C . SER B 1 139 ? 4.422 38.969 11.469 1 52.31 139 SER B C 1
ATOM 2177 O O . SER B 1 139 ? 4.711 40.188 11.328 1 52.31 139 SER B O 1
ATOM 2179 N N . THR B 1 140 ? 3.383 38.5 12.086 1 46.25 140 THR B N 1
ATOM 2180 C CA . THR B 1 140 ? 2.6 39.531 12.758 1 46.25 140 THR B CA 1
ATOM 2181 C C . THR B 1 140 ? 3.094 39.719 14.188 1 46.25 140 THR B C 1
ATOM 2183 O O . THR B 1 140 ? 2.797 40.75 14.805 1 46.25 140 THR B O 1
ATOM 2186 N N . VAL B 1 141 ? 4.059 38.844 14.648 1 47.44 141 VAL B N 1
ATOM 2187 C CA . VAL B 1 141 ? 4.676 39.188 15.922 1 47.44 141 VAL B CA 1
ATOM 2188 C C . VAL B 1 141 ? 6.074 39.75 15.68 1 47.44 141 VAL B C 1
ATOM 2190 O O . VAL B 1 141 ? 6.805 39.281 14.812 1 47.44 141 VAL B O 1
#

InterPro domains:
  IPR000644 CBS domain [PF00571] (5-58)
  IPR000644 CBS domain [PF00571] (71-123)
  IPR000644 CBS domain [PS51371] (74-129)
  IPR000644 CBS domain [SM00116] (12-59)
  IPR000644 CBS domain [SM00116] (77-124)
  IPR046342 CBS domain superfamily [G3DSA:3.10.580.10] (1-138)
  IPR046342 CBS domain superfamily [SSF54631] (3-127)
  IPR051257 Diverse Function CBS-Domain-Containing Protein [PTHR43080] (5-122)

Sequence (282 aa):
MVLYAKDIMKRYTRQVDGNITALEGAKIMAADHVGFLIIQQEGKPIGMVTEWDYVSKIIAKGLDPGKVLLKDIMSSPITYIDPNTPTDQVATLMAQKGIRRLPVIDKGELVGVVTSRDILRIFREYVDKITTLIASFSSTVMVLYAKDIMKRYTRQVDGNITALEGAKIMAADHVGFLIIQQEGKPIGMVTEWDYVSKIIAKGLDPGKVLLKDIMSSPITYIDPNTPTDQVATLMAQKGIRRLPVIDKGELVGVVTSRDILRIFREYVDKITTLIASFSSTV

Radius of gyration: 20.28 Å; Cα contacts (8 Å, |Δi|>4): 507; chains: 2; bounding box: 53×62×38 Å

Nearest PDB structures (foldseek):
  5nmu-assembly1_C-2  TM=9.267E-01  e=7.525E-13  Microcystis aeruginosa PCC 7806
  2yzi-assembly1_A  TM=9.235E-01  e=1.312E-11  Pyrococcus horikoshii
  4fry-assembly1_A  TM=9.088E-01  e=6.747E-12  Burkholderia ambifaria MC40-6
  2rc3-assembly1_D  TM=9.314E-01  e=7.891E-11  Nitrosomonas europaea ATCC 19718
  2o16-assembly2_B  TM=8.238E-01  e=2.286E-10  Vibrio cholerae